Protein AF-A0A3P6U5F3-F1 (afdb_monomer)

Sequence (200 aa):
MFVPNHRNSGRDLLDSGGFSQYNICCLMGSVQSYDENNPSDNVPKVIKIERSEIPEEYKTVAVSHDVINQILNLRNAESDSDTVRDLRKQLSEEQEVNLKLREQVKNLSESFSLQKTASGNVSIAELRARKDAFDETLDRVEKQYFSYHPENVCKAIETDLMECITKNKNKILNCASFAADLTKCANDFRESVLKEVSHL

Structure (mmCIF, N/CA/C/O backbone):
data_AF-A0A3P6U5F3-F1
#
_entry.id   AF-A0A3P6U5F3-F1
#
loop_
_atom_site.group_PDB
_atom_site.id
_atom_site.type_symbol
_atom_site.label_atom_id
_atom_site.label_alt_id
_atom_site.label_comp_id
_atom_site.label_asym_id
_atom_site.label_entity_id
_atom_site.label_seq_id
_atom_site.pdbx_PDB_ins_code
_atom_site.Cartn_x
_atom_site.Cartn_y
_atom_site.Cartn_z
_atom_site.occupancy
_atom_site.B_iso_or_equiv
_atom_site.auth_seq_id
_atom_site.auth_comp_id
_atom_site.auth_asym_id
_atom_site.auth_atom_id
_atom_site.pdbx_PDB_model_num
ATOM 1 N N . MET A 1 1 ? -11.503 -56.313 -2.007 1.00 32.56 1 MET A N 1
ATOM 2 C CA . MET A 1 1 ? -10.080 -56.619 -2.267 1.00 32.56 1 MET A CA 1
ATOM 3 C C . MET A 1 1 ? -9.457 -55.399 -2.925 1.00 32.56 1 MET A C 1
ATOM 5 O O . MET A 1 1 ? -9.999 -54.921 -3.910 1.00 32.56 1 MET A O 1
ATOM 9 N N . PHE A 1 2 ? -8.407 -54.868 -2.302 1.00 29.14 2 PHE A N 1
ATOM 10 C CA . PHE A 1 2 ? -7.542 -53.786 -2.782 1.00 29.14 2 PHE A CA 1
ATOM 11 C C . PHE A 1 2 ? -6.820 -54.166 -4.076 1.00 29.14 2 PHE A C 1
ATOM 13 O O . PHE A 1 2 ? -6.288 -55.269 -4.113 1.00 29.14 2 PHE A O 1
ATOM 20 N N . VAL A 1 3 ? -6.684 -53.225 -5.021 1.00 33.88 3 VAL A N 1
ATOM 21 C CA . VAL A 1 3 ? -5.501 -53.041 -5.895 1.00 33.88 3 VAL A CA 1
ATOM 22 C C . VAL A 1 3 ? -5.399 -51.537 -6.267 1.00 33.88 3 VAL A C 1
ATOM 24 O O . VAL A 1 3 ? -6.444 -50.897 -6.400 1.00 33.88 3 VAL A O 1
ATOM 27 N N . PRO A 1 4 ? -4.185 -50.948 -6.363 1.00 40.78 4 PRO A N 1
ATOM 28 C CA . PRO A 1 4 ? -3.920 -49.511 -6.271 1.00 40.78 4 PRO A CA 1
ATOM 29 C C . PRO A 1 4 ? -3.724 -48.840 -7.642 1.00 40.78 4 PRO A C 1
ATOM 31 O O . PRO A 1 4 ? -3.616 -49.514 -8.663 1.00 40.78 4 PRO A O 1
ATOM 34 N N . ASN A 1 5 ? -3.598 -47.508 -7.662 1.00 30.81 5 ASN A N 1
ATOM 35 C CA . ASN A 1 5 ? -3.097 -46.777 -8.828 1.00 30.81 5 ASN A CA 1
ATOM 36 C C . ASN A 1 5 ? -2.103 -45.684 -8.405 1.00 30.81 5 ASN A C 1
ATOM 38 O O . ASN A 1 5 ? -2.412 -44.832 -7.576 1.00 30.81 5 ASN A O 1
ATOM 42 N N . HIS A 1 6 ? -0.897 -45.745 -8.969 1.00 33.00 6 HIS A N 1
ATOM 43 C CA . HIS A 1 6 ? 0.246 -44.871 -8.707 1.00 33.00 6 HIS A CA 1
ATOM 44 C C . HIS A 1 6 ? 0.810 -44.390 -10.054 1.00 33.00 6 HIS A C 1
ATOM 46 O O . HIS A 1 6 ? 1.156 -45.244 -10.860 1.00 33.00 6 HIS A O 1
ATOM 52 N N . ARG A 1 7 ? 1.000 -43.058 -10.189 1.00 34.62 7 ARG A N 1
ATOM 53 C CA . ARG A 1 7 ? 1.971 -42.315 -11.050 1.00 34.62 7 ARG A CA 1
ATOM 54 C C . ARG A 1 7 ? 1.899 -42.546 -12.579 1.00 34.62 7 ARG A C 1
ATOM 56 O O . ARG A 1 7 ? 1.638 -43.639 -13.035 1.00 34.62 7 ARG A O 1
ATOM 63 N N . ASN A 1 8 ? 2.220 -41.621 -13.485 1.00 32.19 8 ASN A N 1
ATOM 64 C CA . ASN A 1 8 ? 2.698 -40.230 -13.507 1.00 32.19 8 ASN A CA 1
ATOM 65 C C . ASN A 1 8 ? 2.632 -39.775 -14.986 1.00 32.19 8 ASN A C 1
ATOM 67 O O . ASN A 1 8 ? 2.912 -40.601 -15.850 1.00 32.19 8 ASN A O 1
ATOM 71 N N . SER A 1 9 ? 2.355 -38.491 -15.253 1.00 30.64 9 SER A N 1
ATOM 72 C CA . SER A 1 9 ? 2.930 -37.608 -16.307 1.00 30.64 9 SER A CA 1
ATOM 73 C C . SER A 1 9 ? 1.950 -36.429 -16.476 1.00 30.64 9 SER A C 1
ATOM 75 O O . SER A 1 9 ? 0.793 -36.665 -16.797 1.00 30.64 9 SER A O 1
ATOM 77 N N . GLY A 1 10 ? 2.239 -35.158 -16.191 1.00 31.22 10 GLY A N 1
ATOM 78 C CA . GLY A 1 10 ? 3.487 -34.410 -16.329 1.00 31.22 10 GLY A CA 1
ATOM 79 C C . GLY A 1 10 ? 3.286 -33.338 -17.412 1.00 31.22 10 GLY A C 1
ATOM 80 O O . GLY A 1 10 ? 3.357 -33.673 -18.592 1.00 31.22 10 GLY A O 1
ATOM 81 N N . ARG A 1 11 ? 2.951 -32.103 -17.002 1.00 36.91 11 ARG A N 1
ATOM 82 C CA . ARG A 1 11 ? 3.068 -30.815 -17.733 1.00 36.91 11 ARG A CA 1
ATOM 83 C C . ARG A 1 11 ? 2.568 -29.690 -16.800 1.00 36.91 11 ARG A C 1
ATOM 85 O O . ARG A 1 11 ? 1.407 -29.717 -16.412 1.00 36.91 11 ARG A O 1
ATOM 92 N N . ASP A 1 12 ? 3.478 -28.961 -16.147 1.00 33.62 12 ASP A N 1
ATOM 93 C CA . ASP A 1 12 ? 3.988 -27.618 -16.525 1.00 33.62 12 ASP A CA 1
ATOM 94 C C . ASP A 1 12 ? 2.909 -26.537 -16.258 1.00 33.62 12 ASP A C 1
ATOM 96 O O . ASP A 1 12 ? 1.861 -26.560 -16.889 1.00 33.62 12 ASP A O 1
ATOM 100 N N . LEU A 1 13 ? 3.008 -25.629 -15.277 1.00 35.31 13 LEU A N 1
ATOM 101 C CA . LEU A 1 13 ? 4.009 -24.567 -15.116 1.00 35.31 13 LEU A CA 1
ATOM 102 C C . LEU A 1 13 ? 4.107 -24.123 -13.632 1.00 35.31 13 LEU A C 1
ATOM 104 O O . LEU A 1 13 ? 3.114 -23.704 -13.041 1.00 35.31 13 LEU A O 1
ATOM 108 N N . LEU A 1 14 ? 5.322 -24.155 -13.082 1.00 35.81 14 LEU A N 1
ATOM 109 C CA . LEU A 1 14 ? 5.807 -23.331 -11.963 1.00 35.81 14 LEU A CA 1
ATOM 110 C C . LEU A 1 14 ? 6.528 -22.126 -12.605 1.00 35.81 14 LEU A C 1
ATOM 112 O O . LEU A 1 14 ? 7.233 -22.302 -13.596 1.00 35.81 14 LEU A O 1
ATOM 116 N N . ASP A 1 15 ? 6.164 -20.891 -12.268 1.00 33.84 15 ASP A N 1
ATOM 117 C CA . ASP A 1 15 ? 6.723 -20.086 -11.168 1.00 33.84 15 ASP A CA 1
ATOM 118 C C . ASP A 1 15 ? 8.063 -19.423 -11.528 1.00 33.84 15 ASP A C 1
ATOM 120 O O . ASP A 1 15 ? 9.022 -20.118 -11.860 1.00 33.84 15 ASP A O 1
ATOM 124 N N . SER A 1 16 ? 8.107 -18.081 -11.470 1.00 35.91 16 SER A N 1
ATOM 125 C CA . SER A 1 16 ? 9.271 -17.257 -11.078 1.00 35.91 16 SER A CA 1
ATOM 126 C C . SER A 1 16 ? 9.001 -15.747 -11.236 1.00 35.91 16 SER A C 1
ATOM 128 O O . SER A 1 16 ? 9.174 -15.188 -12.315 1.00 35.91 16 SER A O 1
ATOM 130 N N . GLY A 1 17 ? 8.675 -15.094 -10.113 1.00 31.39 17 GLY A N 1
ATOM 131 C CA . GLY A 1 17 ? 9.395 -13.904 -9.627 1.00 31.39 17 GLY A CA 1
ATOM 132 C C . GLY A 1 17 ? 8.986 -12.507 -10.121 1.00 31.39 17 GLY A C 1
ATOM 133 O O . GLY A 1 17 ? 9.199 -12.155 -11.275 1.00 31.39 17 GLY A O 1
ATOM 134 N N . GLY A 1 18 ? 8.538 -11.651 -9.189 1.00 31.08 18 GLY A N 1
ATOM 135 C CA . GLY A 1 18 ? 8.441 -10.202 -9.419 1.00 31.08 18 GLY A CA 1
ATOM 136 C C . GLY A 1 18 ? 7.657 -9.412 -8.369 1.00 31.08 18 GLY A C 1
ATOM 137 O O . GLY A 1 18 ? 6.679 -8.757 -8.701 1.00 31.08 18 GLY A O 1
ATOM 138 N N . PHE A 1 19 ? 8.057 -9.507 -7.101 1.00 40.50 19 PHE A N 1
ATOM 139 C CA . PHE A 1 19 ? 7.521 -8.759 -5.957 1.00 40.50 19 PHE A CA 1
ATOM 140 C C . PHE A 1 19 ? 7.531 -7.234 -6.184 1.00 40.50 19 PHE A C 1
ATOM 142 O O . PHE A 1 19 ? 8.602 -6.663 -6.355 1.00 40.50 19 PHE A O 1
ATOM 149 N N . SER A 1 20 ? 6.377 -6.573 -6.052 1.00 38.97 20 SER A N 1
ATOM 150 C CA . SER A 1 20 ? 6.227 -5.378 -5.199 1.00 38.97 20 SER A CA 1
ATOM 151 C C . SER A 1 20 ? 4.744 -5.040 -5.026 1.00 38.97 20 SER A C 1
ATOM 153 O O . SER A 1 20 ? 4.221 -4.054 -5.538 1.00 38.97 20 SER A O 1
ATOM 155 N N . GLN A 1 21 ? 4.028 -5.924 -4.333 1.00 39.12 21 GLN A N 1
ATOM 156 C CA . GLN A 1 21 ? 2.689 -5.629 -3.845 1.00 39.12 21 GLN A CA 1
ATOM 157 C C . GLN A 1 21 ? 2.873 -5.111 -2.422 1.00 39.12 21 GLN A C 1
ATOM 159 O O . GLN A 1 21 ? 3.054 -5.893 -1.488 1.00 39.12 21 GLN A O 1
ATOM 164 N N . TYR A 1 22 ? 2.905 -3.788 -2.260 1.00 45.78 22 TYR A N 1
ATOM 165 C CA . TYR A 1 22 ? 2.806 -3.164 -0.944 1.00 45.78 22 TYR A CA 1
ATOM 166 C C . TYR A 1 22 ? 1.389 -3.399 -0.407 1.00 45.78 22 TYR A C 1
ATOM 168 O O . TYR A 1 22 ? 0.533 -2.523 -0.432 1.00 45.78 22 TYR A O 1
ATOM 176 N N . ASN A 1 23 ? 1.136 -4.623 0.057 1.00 38.53 23 ASN A N 1
ATOM 177 C CA . ASN A 1 23 ? 0.039 -4.919 0.957 1.00 38.53 23 ASN A CA 1
ATOM 178 C C . ASN A 1 23 ? 0.381 -4.256 2.290 1.00 38.53 23 ASN A C 1
ATOM 180 O O . ASN A 1 23 ? 1.200 -4.764 3.060 1.00 38.53 23 ASN A O 1
ATOM 184 N N . ILE A 1 24 ? -0.236 -3.107 2.560 1.00 43.59 24 ILE A N 1
ATOM 185 C CA . ILE A 1 24 ? -0.335 -2.583 3.920 1.00 43.59 24 ILE A CA 1
ATOM 186 C C . ILE A 1 24 ? -1.244 -3.556 4.668 1.00 43.59 24 ILE A C 1
ATOM 188 O O . ILE A 1 24 ? -2.469 -3.504 4.607 1.00 43.59 24 ILE A O 1
ATOM 192 N N . CYS A 1 25 ? -0.605 -4.533 5.301 1.00 41.03 25 CYS A N 1
ATOM 193 C CA . CYS A 1 25 ? -1.255 -5.565 6.079 1.00 41.03 25 CYS A CA 1
ATOM 194 C C . CYS A 1 25 ? -1.701 -4.945 7.409 1.00 41.03 25 CYS A C 1
ATOM 196 O O . CYS A 1 25 ? -0.930 -4.877 8.366 1.00 41.03 25 CYS A O 1
ATOM 198 N N . CYS A 1 26 ? -2.945 -4.476 7.481 1.00 44.47 26 CYS A N 1
ATOM 199 C CA . CYS A 1 26 ? -3.605 -4.243 8.761 1.00 44.47 26 CYS A CA 1
ATOM 200 C C . CYS A 1 26 ? -3.957 -5.608 9.367 1.00 44.47 26 CYS A C 1
ATOM 202 O O . CYS A 1 26 ? -5.044 -6.143 9.158 1.00 44.47 26 CYS A O 1
ATOM 204 N N . LEU A 1 27 ? -3.008 -6.188 10.107 1.00 42.78 27 LEU A N 1
ATOM 205 C CA . LEU A 1 27 ? -3.208 -7.354 10.969 1.00 42.78 27 LEU A CA 1
ATOM 206 C C . LEU A 1 27 ? -4.166 -6.983 12.114 1.00 42.78 27 LEU A C 1
ATOM 208 O O . LEU A 1 27 ? -3.755 -6.677 13.229 1.00 42.78 27 LEU A O 1
ATOM 212 N N . MET A 1 28 ? -5.470 -7.015 11.843 1.00 46.97 28 MET A N 1
ATOM 213 C CA . MET A 1 28 ? -6.506 -7.063 12.876 1.00 46.97 28 MET A CA 1
ATOM 214 C C . MET A 1 28 ? -6.644 -8.511 13.351 1.00 46.97 28 MET A C 1
ATOM 216 O O . MET A 1 28 ? -7.537 -9.252 12.948 1.00 46.97 28 MET A O 1
ATOM 220 N N . GLY A 1 29 ? -5.708 -8.932 14.200 1.00 39.88 29 GLY A N 1
ATOM 221 C CA . GLY A 1 29 ? -5.820 -10.166 14.968 1.00 39.88 29 GLY A CA 1
ATOM 222 C C . GLY A 1 29 ? -6.686 -9.933 16.202 1.00 39.88 29 GLY A C 1
ATOM 223 O O . GLY A 1 29 ? -6.176 -9.583 17.258 1.00 39.88 29 GLY A O 1
ATOM 224 N N . SER A 1 30 ? -7.999 -10.116 16.080 1.00 40.91 30 SER A N 1
ATOM 225 C CA . SER A 1 30 ? -8.911 -10.254 17.223 1.00 40.91 30 SER A CA 1
ATOM 226 C C . SER A 1 30 ? -9.602 -11.607 17.138 1.00 40.91 30 SER A C 1
ATOM 228 O O . SER A 1 30 ? -10.733 -11.725 16.676 1.00 40.91 30 SER A O 1
ATOM 230 N N . VAL A 1 31 ? -8.886 -12.645 17.568 1.00 41.69 31 VAL A N 1
ATOM 231 C CA . VAL A 1 31 ? -9.483 -13.939 17.897 1.00 41.69 31 VAL A CA 1
ATOM 232 C C . VAL A 1 31 ? -9.794 -13.899 19.391 1.00 41.69 31 VAL A C 1
ATOM 234 O O . VAL A 1 31 ? -8.905 -14.042 20.223 1.00 41.69 31 VAL A O 1
ATOM 237 N N . GLN A 1 32 ? -11.054 -13.652 19.737 1.00 40.28 32 GLN A N 1
ATOM 238 C CA . GLN A 1 32 ? -11.601 -13.927 21.063 1.00 40.28 32 GLN A CA 1
ATOM 239 C C . GLN A 1 32 ? -12.807 -14.845 20.885 1.00 40.28 32 GLN A C 1
ATOM 241 O O . GLN A 1 32 ? -13.789 -14.437 20.271 1.00 40.28 32 GLN A O 1
ATOM 246 N N . SER A 1 33 ? -12.710 -16.073 21.400 1.00 38.88 33 SER A N 1
ATOM 247 C CA . SER A 1 33 ? -13.772 -16.782 22.131 1.00 38.88 33 SER A CA 1
ATOM 248 C C . SER A 1 33 ? -13.387 -18.257 22.301 1.00 38.88 33 SER A C 1
ATOM 250 O O . SER A 1 33 ? -13.526 -19.063 21.385 1.00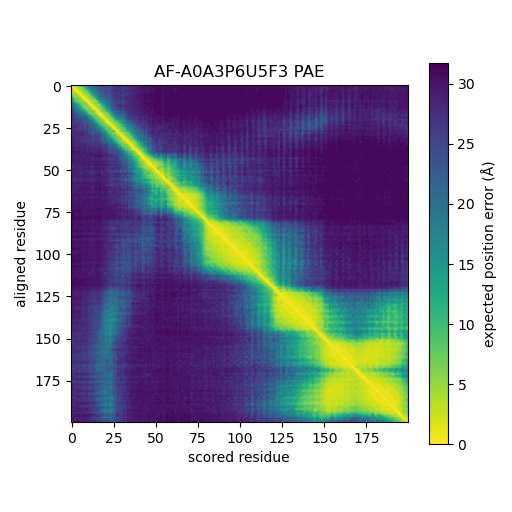 38.88 33 SER A O 1
ATOM 252 N N . TYR A 1 34 ? -12.913 -18.601 23.494 1.00 35.56 34 TYR A N 1
ATOM 253 C CA . TYR A 1 34 ? -13.456 -19.732 24.238 1.00 35.56 34 TYR A CA 1
ATOM 254 C C . TYR A 1 34 ? -13.338 -19.393 25.729 1.00 35.56 34 TYR A C 1
ATOM 256 O O . TYR A 1 34 ? -12.247 -19.271 26.280 1.00 35.56 34 TYR A O 1
ATOM 264 N N . ASP A 1 35 ? -14.489 -19.155 26.353 1.00 36.31 35 ASP A N 1
ATOM 265 C CA . ASP A 1 35 ? -14.653 -19.220 27.800 1.00 36.31 35 ASP A CA 1
ATOM 266 C C . ASP A 1 35 ? -14.620 -20.701 28.186 1.00 36.31 35 ASP A C 1
ATOM 268 O O . ASP A 1 35 ? -15.626 -21.401 28.074 1.00 36.31 35 ASP A O 1
ATOM 272 N N . GLU A 1 36 ? -13.470 -21.188 28.645 1.00 36.91 36 GLU A N 1
ATOM 273 C CA . GLU A 1 36 ? -13.408 -22.410 29.445 1.00 36.91 36 GLU A CA 1
ATOM 274 C C . GLU A 1 36 ? -13.219 -21.991 30.906 1.00 36.91 36 GLU A C 1
ATOM 276 O O . GLU A 1 36 ? -12.116 -21.899 31.443 1.00 36.91 36 GLU A O 1
ATOM 281 N N . ASN A 1 37 ? -14.343 -21.661 31.545 1.00 38.69 37 ASN A N 1
ATOM 282 C CA . ASN A 1 37 ? -14.436 -21.559 32.994 1.00 38.69 37 ASN A CA 1
ATOM 283 C C . ASN A 1 37 ? -14.229 -22.956 33.591 1.00 38.69 37 ASN A C 1
ATOM 285 O O . ASN A 1 37 ? -15.188 -23.700 33.782 1.00 38.69 37 ASN A O 1
ATOM 289 N N . ASN A 1 38 ? -12.984 -23.296 33.911 1.00 36.75 38 ASN A N 1
ATOM 290 C CA . ASN A 1 3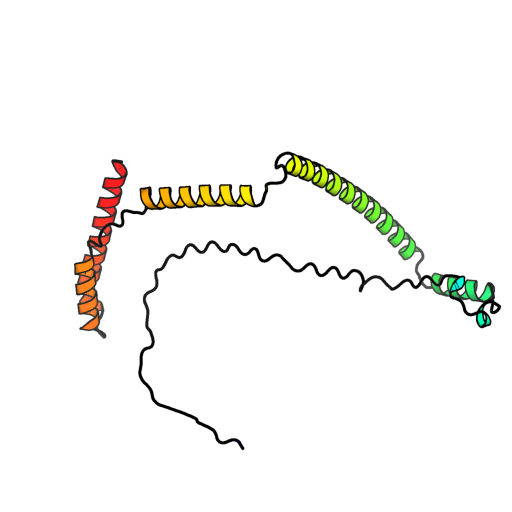8 ? -12.665 -24.404 34.802 1.00 36.75 38 ASN A CA 1
ATOM 291 C C . ASN A 1 38 ? -12.018 -23.822 36.067 1.00 36.75 38 ASN A C 1
ATOM 293 O O . ASN A 1 38 ? -10.809 -23.575 36.095 1.00 36.75 38 ASN A O 1
ATOM 297 N N . PRO A 1 39 ? -12.795 -23.512 37.120 1.00 47.00 39 PRO A N 1
ATOM 298 C CA . PRO A 1 39 ? -12.207 -23.182 38.398 1.00 47.00 39 PRO A CA 1
ATOM 299 C C . PRO A 1 39 ? -11.823 -24.489 39.096 1.00 47.00 39 PRO A C 1
ATOM 301 O O . PRO A 1 39 ? -12.659 -25.374 39.243 1.00 47.00 39 PRO A O 1
ATOM 304 N N . SER A 1 40 ? -10.590 -24.533 39.608 1.00 46.41 40 SER A N 1
ATOM 305 C CA . SER A 1 40 ? -10.076 -25.475 40.619 1.00 46.41 40 SER A CA 1
ATOM 306 C C . SER A 1 40 ? -9.230 -26.650 40.119 1.00 46.41 40 SER A C 1
ATOM 308 O O . SER A 1 40 ? -9.703 -27.779 40.112 1.00 46.41 40 SER A O 1
ATOM 310 N N . ASP A 1 41 ? -7.927 -26.417 39.928 1.00 50.25 41 ASP A N 1
ATOM 311 C CA . ASP A 1 41 ? -6.928 -27.498 40.055 1.00 50.25 41 ASP A CA 1
ATOM 312 C C . ASP A 1 41 ? -5.649 -27.127 40.835 1.00 50.25 41 ASP A C 1
ATOM 314 O O . ASP A 1 41 ? -4.722 -27.921 40.924 1.00 50.25 41 ASP A O 1
ATOM 318 N N . ASN A 1 42 ? -5.582 -25.952 41.476 1.00 50.81 42 ASN A N 1
ATOM 319 C CA . ASN A 1 42 ? -4.412 -25.555 42.285 1.00 50.81 42 ASN A CA 1
ATOM 320 C C . ASN A 1 42 ? -4.764 -24.947 43.652 1.00 50.81 42 ASN A C 1
ATOM 322 O O . ASN A 1 42 ? -3.989 -24.192 44.233 1.00 50.81 42 ASN A O 1
ATOM 326 N N . VAL A 1 43 ? -5.930 -25.294 44.197 1.00 50.72 43 VAL A N 1
ATOM 327 C CA . VAL A 1 43 ? -6.223 -25.094 45.622 1.00 50.72 43 VAL A CA 1
ATOM 328 C C . VAL A 1 43 ? -6.209 -26.485 46.250 1.00 50.72 43 VAL A C 1
ATOM 330 O O . VAL A 1 43 ? -6.911 -27.355 45.730 1.00 50.72 43 VAL A O 1
ATOM 333 N N . PRO A 1 44 ? -5.434 -26.752 47.322 1.00 51.41 44 PRO A N 1
ATOM 334 C CA . PRO A 1 44 ? -5.523 -28.036 48.004 1.00 51.41 44 PRO A CA 1
ATOM 335 C C . PRO A 1 44 ? -6.991 -28.278 48.350 1.00 51.41 44 PRO A C 1
ATOM 337 O O . PRO A 1 44 ? -7.623 -27.439 48.993 1.00 51.41 44 PRO A O 1
ATOM 340 N N . LYS A 1 45 ? -7.549 -29.386 47.855 1.00 53.00 45 LYS A N 1
ATOM 341 C CA . LYS A 1 45 ? -8.954 -29.747 48.046 1.00 53.00 45 LYS A CA 1
ATOM 342 C C . LYS A 1 45 ? -9.205 -29.914 49.543 1.00 53.00 45 LYS A C 1
ATOM 344 O O . LYS A 1 45 ? -8.952 -30.972 50.111 1.00 53.00 45 LYS A O 1
ATOM 349 N N . VAL A 1 46 ? -9.666 -28.849 50.196 1.00 58.31 46 VAL A N 1
ATOM 350 C CA . VAL A 1 46 ? -10.087 -28.887 51.595 1.00 58.31 46 VAL A CA 1
ATOM 351 C C . VAL A 1 46 ? -11.420 -29.618 51.619 1.00 58.31 46 VAL A C 1
ATOM 353 O O . VAL A 1 46 ? -12.476 -29.027 51.404 1.00 58.31 46 VAL A O 1
ATOM 356 N N . ILE A 1 47 ? -11.360 -30.930 51.827 1.00 68.19 47 ILE A N 1
ATOM 357 C CA . ILE A 1 47 ? -12.546 -31.752 52.043 1.00 68.19 47 ILE A CA 1
ATOM 358 C C . ILE A 1 47 ? -13.079 -31.383 53.429 1.00 68.19 47 ILE A C 1
ATOM 360 O O . ILE A 1 47 ? -12.517 -31.769 54.453 1.00 68.19 47 ILE A O 1
ATOM 364 N N . LYS A 1 48 ? -14.137 -30.571 53.459 1.00 65.06 48 LYS A N 1
ATOM 365 C CA . LYS A 1 48 ? -14.916 -30.321 54.671 1.00 65.06 48 LYS A CA 1
ATOM 366 C C . LYS A 1 48 ? -15.907 -31.468 54.803 1.00 65.06 48 LYS A C 1
ATOM 368 O O . LYS A 1 48 ? -16.896 -31.484 54.088 1.00 65.06 48 LYS A O 1
ATOM 373 N N . ILE A 1 49 ? -15.606 -32.427 55.673 1.00 68.38 49 ILE A N 1
ATOM 374 C CA . ILE A 1 49 ? -16.535 -33.514 55.994 1.00 68.38 49 ILE A CA 1
ATOM 375 C C . ILE A 1 49 ? -17.579 -32.939 56.949 1.00 68.38 49 ILE A C 1
ATOM 377 O O . ILE A 1 49 ? -17.241 -32.514 58.061 1.00 68.38 49 ILE A O 1
ATOM 381 N N . GLU A 1 50 ? -18.834 -32.882 56.516 1.00 70.62 50 GLU A N 1
ATOM 382 C CA . GLU A 1 50 ? -19.928 -32.506 57.407 1.00 70.62 50 GLU A CA 1
ATOM 383 C C . GLU A 1 50 ? -20.233 -33.656 58.377 1.00 70.62 50 GLU A C 1
ATOM 385 O O . GLU A 1 50 ? -20.079 -34.832 58.053 1.00 70.62 50 GLU A O 1
ATOM 390 N N . ARG A 1 51 ? -20.679 -33.349 59.603 1.00 62.41 51 ARG A N 1
ATOM 391 C CA . ARG A 1 51 ? -20.960 -34.384 60.624 1.00 62.41 51 ARG A CA 1
ATOM 392 C C . ARG A 1 51 ? -22.043 -35.387 60.206 1.00 62.41 51 ARG A C 1
ATOM 394 O O . ARG A 1 51 ? -22.137 -36.449 60.811 1.00 62.41 51 ARG A O 1
ATOM 401 N N . SER A 1 52 ? -22.855 -35.035 59.216 1.00 69.38 52 SER A N 1
ATOM 402 C CA . SER A 1 52 ? -23.875 -35.865 58.570 1.00 69.38 52 SER A CA 1
ATOM 403 C C . SER A 1 52 ? -23.301 -36.899 57.594 1.00 69.38 52 SER A C 1
ATOM 405 O O . SER A 1 52 ? -23.989 -37.865 57.285 1.00 69.38 52 SER A O 1
ATOM 407 N N . GLU A 1 53 ? -22.066 -36.718 57.119 1.00 70.19 53 GLU A N 1
ATOM 408 C CA . GLU A 1 53 ? -21.394 -37.598 56.147 1.00 70.19 53 GLU A CA 1
ATOM 409 C C . GLU A 1 53 ? -20.540 -38.684 56.818 1.00 70.19 53 GLU A C 1
ATOM 411 O O . GLU A 1 53 ? -19.938 -39.519 56.143 1.00 70.19 53 GLU A O 1
ATOM 416 N N . ILE A 1 54 ? -20.471 -38.678 58.151 1.00 69.06 54 ILE A N 1
ATOM 417 C CA . ILE A 1 54 ? -19.728 -39.663 58.936 1.00 69.06 54 ILE A CA 1
ATOM 418 C C . ILE A 1 54 ? -20.622 -40.900 59.119 1.00 69.06 54 ILE A C 1
ATOM 420 O O . ILE A 1 54 ? -21.683 -40.773 59.735 1.00 69.06 54 ILE A O 1
ATOM 424 N N . PRO A 1 55 ? -20.215 -42.091 58.634 1.00 75.62 55 PRO A N 1
ATOM 425 C CA . PRO A 1 55 ? -20.977 -43.318 58.842 1.00 75.62 55 PRO A CA 1
ATOM 426 C C . PRO A 1 55 ? -21.180 -43.597 60.340 1.00 75.62 55 PRO A C 1
ATOM 428 O O . PRO A 1 55 ? -20.287 -43.332 61.154 1.00 75.62 55 PRO A O 1
ATOM 431 N N . GLU A 1 56 ? -22.352 -44.115 60.721 1.00 66.31 56 GLU A N 1
ATOM 432 C CA . GLU A 1 56 ? -22.724 -44.337 62.131 1.00 66.31 56 GLU A CA 1
ATOM 433 C C . GLU A 1 56 ? -21.726 -45.258 62.860 1.00 66.31 56 GLU A C 1
ATOM 435 O O . GLU A 1 56 ? -21.552 -45.139 64.073 1.00 66.31 56 GLU A O 1
ATOM 440 N N . GLU A 1 57 ? -20.989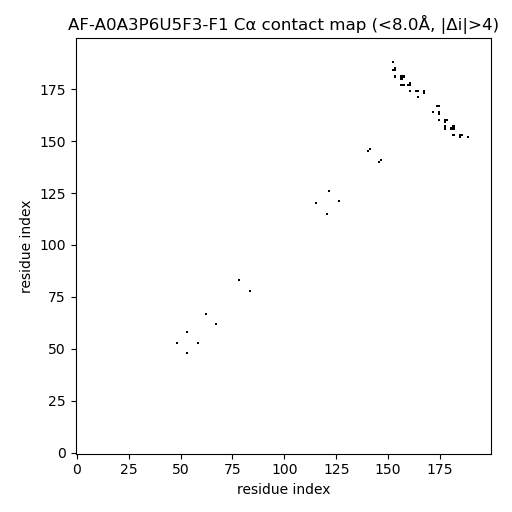 -46.101 62.128 1.00 67.44 57 GLU A N 1
ATOM 441 C CA . GLU A 1 57 ? -19.936 -46.973 62.658 1.00 67.44 57 GLU A CA 1
ATOM 442 C C . GLU A 1 57 ? -18.721 -46.206 63.218 1.00 67.44 57 GLU A C 1
ATOM 444 O O . GLU A 1 57 ? -18.015 -46.723 64.083 1.00 67.44 57 GLU A O 1
ATOM 449 N N . TYR A 1 58 ? -18.474 -44.972 62.764 1.00 58.81 58 TYR A N 1
ATOM 450 C CA . TYR A 1 58 ? -17.321 -44.150 63.170 1.00 58.81 58 TYR A CA 1
ATOM 451 C C . TYR A 1 58 ? -17.689 -42.998 64.106 1.00 58.81 58 TYR A C 1
ATOM 453 O O . TYR A 1 58 ? -16.811 -42.328 64.650 1.00 58.81 58 TYR A O 1
ATOM 461 N N . LYS A 1 59 ? -18.984 -42.781 64.345 1.00 63.94 59 LYS A N 1
ATOM 462 C CA . LYS A 1 59 ? -19.509 -41.690 65.181 1.00 63.94 59 LYS A CA 1
ATOM 463 C C . LYS A 1 59 ? -19.100 -41.802 66.653 1.00 63.94 59 LYS A C 1
ATOM 465 O O . LYS A 1 59 ? -19.068 -40.804 67.369 1.00 63.94 59 LYS A O 1
ATOM 470 N N . THR A 1 60 ? -18.786 -43.014 67.100 1.00 61.69 60 THR A N 1
ATOM 471 C CA . THR A 1 60 ? -18.404 -43.348 68.479 1.00 61.69 60 THR A CA 1
ATOM 472 C C . THR A 1 60 ? -16.893 -43.466 68.686 1.00 61.69 60 THR A C 1
ATOM 474 O O . THR A 1 60 ? -16.445 -43.583 69.828 1.00 61.69 60 THR A O 1
ATOM 477 N N . VAL A 1 61 ? -16.089 -43.404 67.619 1.00 68.19 61 VAL A N 1
ATOM 478 C CA . VAL A 1 61 ? -14.628 -43.519 67.705 1.00 68.19 61 VAL A CA 1
ATOM 479 C C . VAL A 1 61 ? -14.035 -42.136 67.973 1.00 68.19 61 VAL A C 1
ATOM 481 O O . VAL A 1 61 ? -13.763 -41.360 67.061 1.00 68.19 61 VAL A O 1
ATOM 484 N N . ALA A 1 62 ? -13.853 -41.805 69.250 1.00 64.56 62 ALA A N 1
ATOM 485 C CA . ALA A 1 62 ? -13.176 -40.579 69.654 1.00 64.56 62 ALA A CA 1
ATOM 486 C C . ALA A 1 62 ? -11.653 -40.777 69.640 1.00 64.56 62 ALA A C 1
ATOM 488 O O . ALA A 1 62 ? -11.125 -41.713 70.241 1.00 64.56 62 ALA A O 1
ATOM 489 N N . VAL A 1 63 ? -10.933 -39.864 68.989 1.00 70.88 63 VAL A N 1
ATOM 490 C CA . VAL A 1 63 ? -9.479 -39.755 69.147 1.00 70.88 63 VAL A CA 1
ATOM 491 C C . VAL A 1 63 ? -9.207 -39.042 70.471 1.00 70.88 63 VAL A C 1
ATOM 493 O O . VAL A 1 63 ? -9.796 -37.993 70.735 1.00 70.88 63 VAL A O 1
ATOM 496 N N . SER A 1 64 ? -8.334 -39.601 71.314 1.00 77.00 64 SER A N 1
ATOM 497 C CA . SER A 1 64 ? -7.969 -38.969 72.588 1.00 77.00 64 SER A CA 1
ATOM 498 C C . SER A 1 64 ? -7.358 -37.583 72.357 1.00 77.00 64 SER A C 1
ATOM 500 O O . SER A 1 64 ? -6.511 -37.405 71.475 1.00 77.00 64 SER A O 1
ATOM 502 N N . HIS A 1 65 ? -7.749 -36.611 73.187 1.00 72.31 65 HIS A N 1
ATOM 503 C CA . HIS A 1 65 ? -7.202 -35.253 73.150 1.00 72.31 65 HIS A CA 1
ATOM 504 C C . HIS A 1 65 ? -5.677 -35.219 73.318 1.00 72.31 65 HIS A C 1
ATOM 506 O O . HIS A 1 65 ? -5.027 -34.346 72.745 1.00 72.31 65 HIS A O 1
ATOM 512 N N . ASP A 1 66 ? -5.096 -36.198 74.009 1.00 75.31 66 ASP A N 1
ATOM 513 C CA . ASP A 1 66 ? -3.649 -36.274 74.221 1.00 75.31 66 ASP A CA 1
ATOM 514 C C . ASP A 1 66 ? -2.888 -36.565 72.921 1.00 75.31 66 ASP A C 1
ATOM 516 O O . ASP A 1 66 ? -1.850 -35.961 72.657 1.00 75.31 66 ASP A O 1
ATOM 520 N N . VAL A 1 67 ? -3.447 -37.416 72.053 1.00 74.62 67 VAL A N 1
ATOM 521 C CA . VAL A 1 67 ? -2.867 -37.742 70.738 1.00 74.62 67 VAL A CA 1
ATOM 522 C C . VAL A 1 67 ? -2.966 -36.540 69.797 1.00 74.62 67 VAL A C 1
ATOM 524 O O . VAL A 1 67 ? -2.026 -36.238 69.063 1.00 74.62 67 VAL A O 1
ATOM 527 N N . ILE A 1 68 ? -4.080 -35.805 69.863 1.00 74.12 68 ILE A N 1
ATOM 528 C CA . ILE A 1 68 ? -4.280 -34.567 69.096 1.00 74.12 68 ILE A CA 1
ATOM 529 C C . ILE A 1 68 ? -3.236 -33.520 69.505 1.00 74.12 68 ILE A C 1
ATOM 531 O O . ILE A 1 68 ? -2.580 -32.927 68.648 1.00 74.12 68 ILE A O 1
ATOM 535 N N . ASN A 1 69 ? -3.035 -33.336 70.810 1.00 74.88 69 ASN A N 1
ATOM 536 C CA . ASN A 1 69 ? -2.060 -32.388 71.339 1.00 74.88 69 ASN A CA 1
ATOM 537 C C . ASN A 1 69 ? -0.621 -32.799 71.005 1.00 74.88 69 ASN A C 1
ATOM 539 O O . ASN A 1 69 ? 0.194 -31.942 70.671 1.00 74.88 69 ASN A O 1
ATOM 543 N N . GLN A 1 70 ? -0.306 -34.095 71.022 1.00 73.94 70 GLN A N 1
ATOM 544 C CA . GLN A 1 70 ? 1.013 -34.596 70.642 1.00 73.94 70 GLN A CA 1
ATOM 545 C C . GLN A 1 70 ? 1.330 -34.324 69.163 1.00 73.94 70 GLN A C 1
ATOM 547 O O . GLN A 1 70 ? 2.424 -33.861 68.856 1.00 73.94 70 GLN A O 1
ATOM 552 N N . ILE A 1 71 ? 0.375 -34.538 68.251 1.00 70.56 71 ILE A N 1
ATOM 553 C CA . ILE A 1 71 ? 0.549 -34.270 66.811 1.00 70.56 71 ILE A CA 1
ATOM 554 C C . ILE A 1 71 ? 0.666 -32.763 66.536 1.00 70.56 71 ILE A C 1
ATOM 556 O O . ILE A 1 71 ? 1.508 -32.343 65.740 1.00 70.56 71 ILE A O 1
ATOM 560 N N . LEU A 1 72 ? -0.137 -31.936 67.214 1.00 72.75 72 LEU A N 1
ATOM 561 C CA . LEU A 1 72 ? -0.044 -30.476 67.111 1.00 72.75 72 LEU A CA 1
ATOM 562 C C . LEU A 1 72 ? 1.306 -29.958 67.622 1.00 72.75 72 LEU A C 1
ATOM 564 O O . LEU A 1 72 ? 1.908 -29.093 66.989 1.00 72.75 72 LEU A O 1
ATOM 568 N N . ASN A 1 73 ? 1.811 -30.513 68.723 1.00 67.00 73 ASN A N 1
ATOM 569 C CA . ASN A 1 73 ? 3.095 -30.117 69.296 1.00 67.00 73 ASN A CA 1
ATOM 570 C C . ASN A 1 73 ? 4.289 -30.618 68.473 1.00 67.00 73 ASN A C 1
ATOM 572 O O . ASN A 1 73 ? 5.250 -29.874 68.318 1.00 67.00 73 ASN A O 1
ATOM 576 N N . LEU A 1 74 ? 4.217 -31.817 67.883 1.00 62.97 74 LEU A N 1
ATOM 577 C CA . LEU A 1 74 ? 5.236 -32.326 66.953 1.00 62.97 74 LEU A CA 1
ATOM 578 C C . LEU A 1 74 ? 5.342 -31.454 65.695 1.00 62.97 74 LEU A C 1
ATOM 580 O O . LEU A 1 74 ? 6.444 -31.166 65.245 1.00 62.97 74 LEU A O 1
ATOM 584 N N . ARG A 1 75 ? 4.210 -30.960 65.174 1.00 60.19 75 ARG A N 1
ATOM 585 C CA . ARG A 1 75 ? 4.189 -30.032 64.032 1.00 60.19 75 ARG A CA 1
ATOM 586 C C . ARG A 1 75 ? 4.769 -28.655 64.367 1.00 60.19 75 ARG A C 1
ATOM 588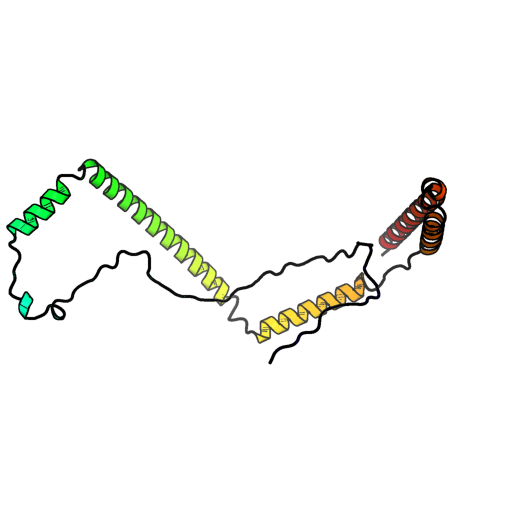 O O . ARG A 1 75 ? 5.353 -28.016 63.500 1.00 60.19 75 ARG A O 1
ATOM 595 N N . ASN A 1 76 ? 4.590 -28.200 65.606 1.00 56.53 76 ASN A N 1
ATOM 596 C CA . ASN A 1 76 ? 5.049 -26.887 66.065 1.00 56.53 76 ASN A CA 1
ATOM 597 C C . ASN A 1 76 ? 6.501 -26.889 66.576 1.00 56.53 76 ASN A C 1
ATOM 599 O O . ASN A 1 76 ? 7.088 -25.819 66.704 1.00 56.53 76 ASN A O 1
ATOM 603 N N . ALA A 1 77 ? 7.081 -28.054 66.880 1.00 56.91 77 ALA A N 1
ATOM 604 C CA . ALA A 1 77 ? 8.446 -28.169 67.397 1.00 56.91 77 ALA A CA 1
ATOM 605 C C . ALA A 1 77 ? 9.536 -28.059 66.311 1.00 56.91 77 ALA A C 1
ATOM 607 O O . ALA A 1 77 ? 10.681 -27.774 66.646 1.00 56.91 77 ALA A O 1
ATOM 608 N N . GLU A 1 78 ? 9.194 -28.243 65.030 1.00 56.12 78 GLU A N 1
ATOM 609 C CA . GLU A 1 78 ? 10.140 -28.168 63.898 1.00 56.12 78 GLU A CA 1
ATOM 610 C C . GLU A 1 78 ? 10.037 -26.879 63.063 1.00 56.12 78 GLU A C 1
ATOM 612 O O . GLU A 1 78 ? 10.829 -26.678 62.146 1.00 56.12 78 GLU A O 1
ATOM 617 N N . SER A 1 79 ? 9.100 -25.973 63.363 1.00 56.12 79 SER A N 1
ATOM 618 C CA . SER A 1 79 ? 8.999 -24.684 62.668 1.00 56.12 79 SER A CA 1
ATOM 619 C C . SER A 1 79 ? 9.552 -23.562 63.543 1.00 56.12 79 SER A C 1
ATOM 621 O O . SER A 1 79 ? 8.885 -23.133 64.487 1.00 56.12 79 SER A O 1
ATOM 623 N N . ASP A 1 80 ? 10.757 -23.089 63.216 1.00 60.34 80 ASP A N 1
ATOM 624 C CA . ASP A 1 80 ? 11.418 -21.929 63.820 1.00 60.34 80 ASP A CA 1
ATOM 625 C C . ASP A 1 80 ? 10.410 -20.812 64.129 1.00 60.34 80 ASP A C 1
ATOM 627 O O . ASP A 1 80 ? 9.817 -20.222 63.223 1.00 60.34 80 ASP A O 1
ATOM 631 N N . SER A 1 81 ? 10.224 -20.494 65.412 1.00 67.50 81 SER A N 1
ATOM 632 C CA . SER A 1 81 ? 9.363 -19.402 65.900 1.00 67.50 81 SER A CA 1
ATOM 633 C C . SER A 1 81 ? 9.596 -18.083 65.140 1.00 67.50 81 SER A C 1
ATOM 635 O O . SER A 1 81 ? 8.663 -17.310 64.903 1.00 67.50 81 SER A O 1
ATOM 637 N N . ASP A 1 82 ? 10.837 -17.843 64.712 1.00 69.00 82 ASP A N 1
ATOM 638 C CA . ASP A 1 82 ? 11.215 -16.683 63.910 1.00 69.00 82 ASP A CA 1
ATOM 639 C C . ASP A 1 82 ? 10.654 -16.724 62.479 1.00 69.00 82 ASP A C 1
ATOM 641 O O . ASP A 1 82 ? 10.182 -15.693 62.002 1.00 69.00 82 ASP A O 1
ATOM 645 N N . THR A 1 83 ? 10.595 -17.892 61.826 1.00 73.69 83 THR A N 1
ATOM 646 C CA . THR A 1 83 ? 9.973 -18.042 60.493 1.00 73.69 83 THR A CA 1
ATOM 647 C C . THR A 1 83 ? 8.466 -17.808 60.538 1.00 73.69 83 THR A C 1
ATOM 649 O O . THR A 1 83 ? 7.916 -17.130 59.675 1.00 73.69 83 THR A O 1
ATOM 652 N N . VAL A 1 84 ? 7.783 -18.279 61.587 1.00 77.94 84 VAL A N 1
ATOM 653 C CA . VAL A 1 84 ? 6.340 -18.050 61.772 1.00 77.94 84 VAL A CA 1
ATOM 654 C C . VAL A 1 84 ? 6.045 -16.570 62.030 1.00 77.94 84 VAL A C 1
ATOM 656 O O . VAL A 1 84 ? 5.047 -16.040 61.535 1.00 77.94 84 VAL A O 1
ATOM 659 N N . ARG A 1 85 ? 6.909 -15.876 62.783 1.00 79.25 85 ARG A N 1
ATOM 660 C CA . ARG A 1 85 ? 6.799 -14.424 62.989 1.00 79.25 85 ARG A CA 1
ATOM 661 C C . ARG A 1 85 ? 7.002 -13.658 61.681 1.00 79.25 85 ARG A C 1
ATOM 663 O O . ARG A 1 85 ? 6.240 -12.732 61.413 1.00 79.25 85 ARG A O 1
ATOM 670 N N . ASP A 1 86 ? 7.987 -14.049 60.878 1.00 85.38 86 ASP A N 1
ATOM 671 C CA . ASP A 1 86 ? 8.297 -13.385 59.610 1.00 85.38 86 ASP A CA 1
ATOM 672 C C . ASP A 1 86 ? 7.185 -13.598 58.569 1.00 85.38 86 ASP A C 1
ATOM 674 O O . ASP A 1 86 ? 6.717 -12.644 57.952 1.00 85.38 86 ASP A O 1
ATOM 678 N N . LEU A 1 87 ? 6.633 -14.813 58.487 1.00 80.69 87 LEU A N 1
ATOM 679 C CA . LEU A 1 87 ? 5.464 -15.123 57.657 1.00 80.69 87 LEU A CA 1
ATOM 680 C C . LEU A 1 87 ? 4.222 -14.324 58.070 1.00 80.69 87 LEU A C 1
ATOM 682 O O . LEU A 1 87 ? 3.470 -13.866 57.214 1.00 80.69 87 LEU A O 1
ATOM 686 N N . ARG A 1 88 ? 3.993 -14.117 59.374 1.00 85.00 88 ARG A N 1
ATOM 687 C CA . ARG A 1 88 ? 2.885 -13.269 59.854 1.00 85.00 88 ARG A CA 1
ATOM 688 C C . ARG A 1 88 ? 3.061 -11.809 59.451 1.00 85.00 88 ARG A C 1
ATOM 690 O O . ARG A 1 88 ? 2.075 -11.161 59.110 1.00 85.00 88 ARG A O 1
ATOM 697 N N . LYS A 1 89 ? 4.297 -11.309 59.480 1.00 89.19 89 LYS A N 1
ATOM 698 C CA . LYS A 1 89 ? 4.623 -9.951 59.043 1.00 89.19 89 LYS A CA 1
ATOM 699 C C . LYS A 1 89 ? 4.384 -9.794 57.537 1.00 89.19 89 LYS A C 1
ATOM 701 O O . LYS A 1 89 ? 3.619 -8.916 57.143 1.00 89.19 89 LYS A O 1
ATOM 706 N N . GLN A 1 90 ? 4.920 -10.704 56.726 1.00 86.00 90 GLN A N 1
ATOM 707 C CA . GLN A 1 90 ? 4.696 -10.725 55.275 1.00 86.00 90 GLN A CA 1
ATOM 708 C C . GLN A 1 90 ? 3.206 -10.834 54.928 1.00 86.00 90 GLN A C 1
ATOM 710 O O . GLN A 1 90 ? 2.720 -10.128 54.052 1.00 86.00 90 GLN A O 1
ATOM 715 N N . LEU A 1 91 ? 2.447 -11.654 55.662 1.00 90.44 91 LEU A N 1
ATOM 716 C CA . LEU A 1 91 ? 1.006 -11.790 55.455 1.00 90.44 91 LEU A CA 1
ATOM 717 C C . LEU A 1 91 ? 0.252 -10.479 55.723 1.00 90.44 91 LEU A C 1
ATOM 719 O O . LEU A 1 91 ? -0.681 -10.161 54.990 1.00 90.44 91 LEU A O 1
ATOM 723 N N . SER A 1 92 ? 0.636 -9.720 56.753 1.00 91.12 92 SER A N 1
ATOM 724 C CA . SER A 1 92 ? 0.009 -8.422 57.037 1.00 91.12 92 SER A CA 1
ATOM 725 C C . SER A 1 92 ? 0.340 -7.359 55.986 1.00 91.12 92 SER A C 1
ATOM 727 O O . SER A 1 92 ? -0.540 -6.591 55.601 1.00 91.12 92 SER A O 1
ATOM 729 N N . GLU A 1 93 ? 1.569 -7.362 55.468 1.00 91.69 93 GLU A N 1
ATOM 730 C CA . GLU A 1 93 ? 2.005 -6.456 54.400 1.00 91.69 93 GLU A CA 1
ATOM 731 C C . GLU A 1 93 ? 1.275 -6.774 53.084 1.00 91.69 93 GLU A C 1
ATOM 733 O O . GLU A 1 93 ? 0.714 -5.879 52.450 1.00 91.69 93 GLU A O 1
ATOM 738 N N . GLU A 1 94 ? 1.174 -8.055 52.724 1.00 88.88 94 GLU A N 1
ATOM 739 C CA . GLU A 1 94 ? 0.409 -8.520 51.561 1.00 88.88 94 GLU A CA 1
ATOM 740 C C . GLU A 1 94 ? -1.083 -8.193 51.679 1.00 88.88 94 GLU A C 1
ATOM 742 O O . GLU A 1 94 ? -1.705 -7.779 50.703 1.00 88.88 94 GLU A O 1
ATOM 747 N N . GLN A 1 95 ? -1.679 -8.318 52.869 1.00 91.00 95 GLN A N 1
ATOM 748 C CA . GLN A 1 95 ? -3.078 -7.932 53.080 1.00 91.00 95 GLN A CA 1
ATOM 749 C C . GLN A 1 95 ? -3.302 -6.433 52.860 1.00 91.00 95 GLN A C 1
ATOM 751 O O . GLN A 1 95 ? -4.298 -6.054 52.240 1.00 91.00 95 GLN A O 1
ATOM 756 N N . GLU A 1 96 ? -2.383 -5.582 53.319 1.00 91.94 96 GLU A N 1
ATOM 757 C CA . GLU A 1 96 ? -2.473 -4.136 53.112 1.00 91.94 96 GLU A CA 1
ATOM 758 C C . GLU A 1 96 ? -2.306 -3.767 51.629 1.00 91.94 96 GLU A C 1
ATOM 760 O O . GLU A 1 96 ? -3.080 -2.968 51.089 1.00 91.94 96 GLU A O 1
ATOM 765 N N . VAL A 1 97 ? -1.342 -4.386 50.943 1.00 91.06 97 VAL A N 1
ATOM 766 C CA . VAL A 1 97 ? -1.130 -4.204 49.500 1.00 91.06 97 VAL A CA 1
ATOM 767 C C . VAL A 1 97 ? -2.341 -4.695 48.707 1.00 91.06 97 VAL A C 1
ATOM 769 O O . VAL A 1 97 ? -2.810 -3.993 47.810 1.00 91.06 97 VAL A O 1
ATOM 772 N N . ASN A 1 98 ? -2.910 -5.850 49.061 1.00 89.81 98 ASN A N 1
ATOM 773 C CA . ASN A 1 98 ? -4.095 -6.398 48.405 1.00 89.81 98 ASN A CA 1
ATOM 774 C C . ASN A 1 98 ? -5.312 -5.482 48.576 1.00 89.81 98 ASN A C 1
ATOM 776 O O . ASN A 1 98 ? -6.072 -5.285 47.628 1.00 89.81 98 ASN A O 1
ATOM 780 N N . LEU A 1 99 ? -5.484 -4.888 49.760 1.00 93.00 99 LEU A N 1
ATOM 781 C CA . LEU A 1 99 ? -6.570 -3.950 50.032 1.00 93.00 99 LEU A CA 1
ATOM 782 C C . LEU A 1 99 ? -6.417 -2.672 49.196 1.00 93.00 99 LEU A C 1
ATOM 784 O O . LEU A 1 99 ? -7.375 -2.266 48.538 1.00 93.00 99 LEU A O 1
ATOM 788 N N . LYS A 1 100 ? -5.203 -2.108 49.122 1.00 92.88 100 LYS A N 1
ATOM 789 C CA . LYS A 1 100 ? -4.896 -0.962 48.247 1.00 92.88 100 LYS A CA 1
ATOM 790 C C . LYS A 1 100 ? -5.132 -1.287 46.771 1.00 92.88 100 LYS A C 1
ATOM 792 O O . LYS A 1 100 ? -5.733 -0.484 46.060 1.00 92.88 100 LYS A O 1
ATOM 797 N N . LEU A 1 101 ? -4.716 -2.468 46.304 1.00 90.12 101 LEU A N 1
ATOM 798 C CA . LEU A 1 101 ? -4.974 -2.907 44.929 1.00 90.12 101 LEU A CA 1
ATOM 799 C C . LEU A 1 101 ? -6.475 -3.037 44.652 1.00 90.12 101 LEU A C 1
ATOM 801 O O . LEU A 1 101 ? -6.947 -2.590 43.610 1.00 90.12 101 LEU A O 1
ATOM 805 N N . ARG A 1 102 ? -7.244 -3.617 45.581 1.00 88.81 102 ARG A N 1
ATOM 806 C CA . ARG A 1 102 ? -8.704 -3.737 45.450 1.00 88.81 102 ARG A CA 1
ATOM 807 C C . ARG A 1 102 ? -9.383 -2.374 45.364 1.00 88.81 102 ARG A C 1
ATOM 809 O O . ARG A 1 102 ? -10.318 -2.222 44.583 1.00 88.81 102 ARG A O 1
ATOM 816 N N . GLU A 1 103 ? -8.911 -1.391 46.122 1.00 90.44 103 GLU A N 1
ATOM 817 C CA . GLU A 1 103 ? -9.421 -0.021 46.066 1.00 90.44 103 GLU A CA 1
ATOM 818 C C . GLU A 1 103 ? -9.090 0.658 44.727 1.00 90.44 103 GLU A C 1
ATOM 820 O O . GLU A 1 103 ? -9.973 1.236 44.095 1.00 90.44 103 GLU A O 1
ATOM 825 N N . GLN A 1 104 ? -7.859 0.507 44.228 1.00 88.00 104 GLN A N 1
ATOM 826 C CA . GLN A 1 104 ? -7.470 1.012 42.906 1.00 88.00 104 GLN A CA 1
ATOM 827 C C . GLN A 1 104 ? -8.293 0.373 41.781 1.00 88.00 104 GLN A C 1
ATOM 829 O O . GLN A 1 104 ? -8.802 1.079 40.912 1.00 88.00 104 GLN A O 1
ATOM 834 N N . VAL A 1 105 ? -8.486 -0.949 41.818 1.00 86.62 105 VAL A N 1
ATOM 835 C CA . VAL A 1 105 ? -9.323 -1.674 40.849 1.00 86.62 105 VAL A CA 1
ATOM 836 C C . VAL A 1 105 ? -10.777 -1.210 40.925 1.00 86.62 105 VAL A C 1
ATOM 838 O O . VAL A 1 105 ? -11.414 -1.043 39.886 1.00 86.62 105 VAL A O 1
ATOM 841 N N . LYS A 1 106 ? -11.307 -0.951 42.125 1.00 88.06 106 LYS A N 1
ATOM 842 C CA . LYS A 1 106 ? -12.660 -0.415 42.296 1.00 88.06 106 LYS A CA 1
ATOM 843 C C . LYS A 1 106 ? -12.794 0.983 41.682 1.00 88.06 106 LYS A C 1
ATOM 845 O O . LYS A 1 106 ? -13.712 1.196 40.898 1.00 88.06 106 LYS A O 1
ATOM 850 N N . ASN A 1 107 ? -11.854 1.888 41.948 1.00 84.88 107 ASN A N 1
ATOM 851 C CA . ASN A 1 107 ? -11.860 3.244 41.383 1.00 84.88 107 ASN A CA 1
ATOM 852 C C . ASN A 1 107 ? -11.734 3.238 39.847 1.00 84.88 107 ASN A C 1
ATOM 854 O O . ASN A 1 107 ? -12.408 4.001 39.149 1.00 84.88 107 ASN A O 1
ATOM 858 N N . LEU A 1 108 ? -10.901 2.344 39.302 1.00 81.62 108 LEU A N 1
ATOM 859 C CA . LEU A 1 108 ? -10.788 2.134 37.857 1.00 81.62 108 LEU A CA 1
ATOM 860 C C . LEU A 1 108 ? -12.080 1.554 37.269 1.00 81.62 108 LEU A C 1
ATOM 862 O O . LEU A 1 108 ? -12.528 2.011 36.222 1.00 81.62 108 LEU A O 1
ATOM 866 N N . SER A 1 109 ? -12.711 0.597 37.952 1.00 76.69 109 SER A N 1
ATOM 867 C CA . SER A 1 109 ? -13.991 -0.001 37.550 1.00 76.69 109 SER A CA 1
ATOM 868 C C . SER A 1 109 ? -15.143 1.010 37.562 1.00 76.69 109 SER A C 1
ATOM 870 O O . SER A 1 109 ? -15.973 1.015 36.651 1.00 76.69 109 SER A O 1
ATOM 872 N N . GLU A 1 110 ? -15.180 1.914 38.543 1.00 73.31 110 GLU A N 1
ATOM 873 C CA . GLU A 1 110 ? -16.150 3.013 38.598 1.00 73.31 110 GLU A CA 1
ATOM 874 C C . GLU A 1 110 ? -15.929 4.005 37.446 1.00 73.31 110 GLU A C 1
ATOM 876 O O . GLU A 1 110 ? -16.879 4.367 36.750 1.00 73.31 110 GLU A O 1
ATOM 881 N N . SER A 1 111 ? -14.672 4.356 37.153 1.00 66.38 111 SER A N 1
ATOM 882 C CA . SER A 1 111 ? -14.313 5.204 36.004 1.00 66.38 111 SER A CA 1
ATOM 883 C C . SER A 1 111 ? -14.681 4.554 34.662 1.00 66.38 111 SER A C 1
ATOM 885 O O . SER A 1 111 ? -15.210 5.208 33.761 1.00 66.38 111 SER A O 1
ATOM 887 N N . PHE A 1 112 ? -14.456 3.244 34.535 1.00 61.44 112 PHE A N 1
ATOM 888 C CA . PHE A 1 112 ? -14.807 2.469 33.346 1.00 61.44 112 PHE A CA 1
ATOM 889 C C . PHE A 1 112 ? -16.325 2.288 33.204 1.00 61.44 112 PHE A C 1
ATOM 891 O O . PHE A 1 112 ? -16.861 2.327 32.097 1.00 61.44 112 PHE A O 1
ATOM 898 N N . SER A 1 113 ? -17.047 2.162 34.320 1.00 58.03 113 SER A N 1
ATOM 899 C CA . SER A 1 113 ? -18.513 2.130 34.335 1.00 58.03 113 SER A CA 1
ATOM 900 C C . SER A 1 113 ? -19.113 3.468 33.910 1.00 58.03 113 SER A C 1
ATOM 902 O O . SER A 1 113 ? -20.071 3.470 33.143 1.00 58.03 113 SER A O 1
ATOM 904 N N . LEU A 1 114 ? -18.515 4.598 34.305 1.00 55.97 114 LEU A N 1
ATOM 905 C CA . LEU A 1 114 ? -18.932 5.926 33.842 1.00 55.97 114 LEU A CA 1
ATOM 906 C C . LEU A 1 114 ? -18.734 6.095 32.324 1.00 55.97 114 LEU A C 1
ATOM 908 O O . LEU A 1 114 ? -19.624 6.609 31.641 1.00 55.97 114 LEU A O 1
ATOM 912 N N . GLN A 1 115 ? -17.633 5.580 31.764 1.00 54.84 115 GLN A N 1
ATOM 913 C CA . GLN A 1 115 ? -17.440 5.527 30.307 1.00 54.84 115 GLN A CA 1
ATOM 914 C C . GLN A 1 115 ? -18.424 4.574 29.614 1.00 54.84 115 GLN A C 1
ATOM 916 O O . GLN A 1 115 ? -18.926 4.894 28.537 1.00 54.84 115 GLN A O 1
ATOM 921 N N . LYS A 1 116 ? -18.773 3.444 30.240 1.00 52.12 116 LYS A N 1
ATOM 922 C CA . LYS A 1 116 ? -19.792 2.507 29.739 1.00 52.12 116 LYS A CA 1
ATOM 923 C C . LYS A 1 116 ? -21.210 3.091 29.780 1.00 52.12 116 LYS A C 1
ATOM 925 O O . LYS A 1 116 ? -22.038 2.722 28.959 1.00 52.12 116 LYS A O 1
ATOM 930 N N . THR A 1 117 ? -21.500 4.019 30.692 1.00 50.88 117 THR A N 1
ATOM 931 C CA . THR A 1 117 ? -22.779 4.750 30.704 1.00 50.88 117 THR A CA 1
ATOM 932 C C . THR A 1 117 ? -22.812 5.933 29.734 1.00 50.88 117 THR A C 1
ATOM 934 O O . THR A 1 117 ? -23.889 6.286 29.264 1.00 50.88 117 THR A O 1
ATOM 937 N N . ALA A 1 118 ? -21.658 6.523 29.397 1.00 54.12 118 ALA A N 1
ATOM 938 C CA . ALA A 1 118 ? -21.549 7.563 28.367 1.00 54.12 118 ALA A CA 1
ATOM 939 C C . ALA A 1 118 ? -21.549 6.975 26.940 1.00 54.12 118 ALA A C 1
ATOM 941 O O . ALA A 1 118 ? -22.093 7.575 26.018 1.00 54.12 118 ALA A O 1
ATOM 942 N N . SER A 1 119 ? -20.997 5.771 26.772 1.00 54.66 119 SER A N 1
ATOM 943 C CA . SER A 1 119 ? -21.150 4.925 25.586 1.00 54.66 119 SER A CA 1
ATOM 944 C C . SER A 1 119 ? -22.291 3.938 25.833 1.00 54.66 119 SER A C 1
ATOM 946 O O . SER A 1 119 ? -22.070 2.741 26.019 1.00 54.66 119 SER A O 1
ATOM 948 N N . GLY A 1 120 ? -23.518 4.461 25.938 1.00 54.41 120 GLY A N 1
ATOM 949 C CA . GLY A 1 120 ? -24.709 3.640 26.151 1.00 54.41 120 GLY A CA 1
ATOM 950 C C . GLY A 1 120 ? -24.732 2.476 25.164 1.00 54.41 120 GLY A C 1
ATOM 951 O O . GLY A 1 120 ? -24.499 2.706 23.984 1.00 54.41 120 GLY A O 1
ATOM 952 N N . ASN A 1 121 ? -24.938 1.255 25.679 1.00 62.75 121 ASN A N 1
ATOM 953 C CA . ASN A 1 121 ? -25.009 -0.033 24.973 1.00 62.75 121 ASN A CA 1
ATOM 954 C C . ASN A 1 121 ? -25.113 0.104 23.444 1.00 62.75 121 ASN A C 1
ATOM 956 O O . ASN A 1 121 ? -26.214 0.051 22.893 1.00 62.75 121 ASN A O 1
ATOM 960 N N . VAL A 1 122 ? -23.973 0.303 22.771 1.00 61.72 122 VAL A N 1
ATOM 961 C CA . VAL A 1 122 ? -23.957 0.514 21.322 1.00 61.72 122 VAL A CA 1
ATOM 962 C C . VAL A 1 122 ? -24.470 -0.773 20.703 1.00 61.72 122 VAL A C 1
ATOM 964 O O . VAL A 1 122 ? -23.856 -1.835 20.833 1.00 61.72 122 VAL A O 1
ATOM 967 N N . SER A 1 123 ? -25.653 -0.701 20.101 1.00 76.19 123 SER A N 1
ATOM 968 C CA . SER A 1 123 ? -26.272 -1.881 19.515 1.00 76.19 123 SER A CA 1
ATOM 969 C C . SER A 1 123 ? -25.400 -2.398 18.368 1.00 76.19 123 SER A C 1
ATOM 971 O O . SER A 1 123 ? -24.700 -1.635 17.701 1.00 76.19 123 SER A O 1
ATOM 973 N N . ILE A 1 124 ? -25.461 -3.699 18.085 1.00 79.81 124 ILE A N 1
ATOM 974 C CA . ILE A 1 124 ? -24.745 -4.290 16.941 1.00 79.81 124 ILE A CA 1
ATOM 975 C C . ILE A 1 124 ? -25.129 -3.579 15.628 1.00 79.81 124 ILE A C 1
ATOM 977 O O . ILE A 1 124 ? -24.301 -3.447 14.730 1.00 79.81 124 ILE A O 1
ATOM 981 N N . ALA A 1 125 ? -26.366 -3.083 15.525 1.00 80.81 125 ALA A N 1
ATOM 982 C CA . ALA A 1 125 ? -26.824 -2.291 14.388 1.00 80.81 125 ALA A CA 1
ATOM 983 C C . ALA A 1 125 ? -26.098 -0.940 14.284 1.00 80.81 125 ALA A C 1
ATOM 985 O O . ALA A 1 125 ? -25.727 -0.528 13.191 1.00 80.81 125 ALA A O 1
ATOM 986 N N . GLU A 1 126 ? -25.835 -0.281 15.408 1.00 80.38 126 GLU A N 1
ATOM 987 C CA . GLU A 1 126 ? -25.113 0.990 15.443 1.00 80.38 126 GLU A CA 1
ATOM 988 C C . GLU A 1 126 ? -23.614 0.812 15.154 1.00 80.38 126 GLU A C 1
ATOM 990 O O . GLU A 1 126 ? -23.021 1.629 14.455 1.00 80.38 126 GLU A O 1
ATOM 995 N N . LEU A 1 127 ? -23.008 -0.295 15.600 1.00 82.88 127 LEU A N 1
ATOM 996 C CA . LEU A 1 127 ? -21.642 -0.657 15.205 1.00 82.88 127 L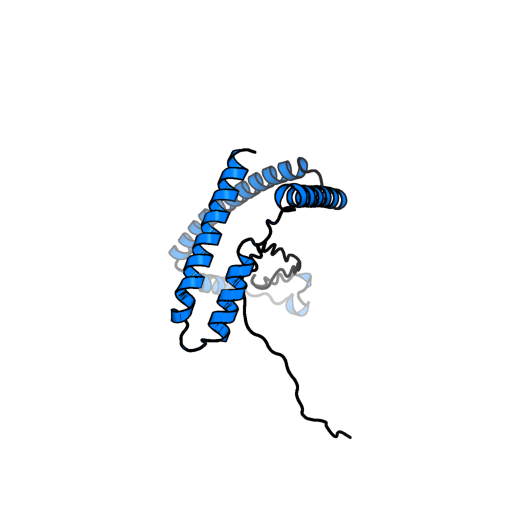EU A CA 1
ATOM 997 C C . LEU A 1 127 ? -21.530 -0.918 13.700 1.00 82.88 127 LEU A C 1
ATOM 999 O O . LEU A 1 127 ? -20.565 -0.474 13.081 1.00 82.88 127 LEU A O 1
ATOM 1003 N N . ARG A 1 128 ? -22.516 -1.601 13.103 1.00 85.31 128 ARG A N 1
ATOM 1004 C CA . ARG A 1 128 ? -22.562 -1.795 11.646 1.00 85.31 128 ARG A CA 1
ATOM 1005 C C . ARG A 1 128 ? -22.740 -0.473 10.913 1.00 85.31 128 ARG A C 1
ATOM 1007 O O . ARG A 1 128 ? -21.946 -0.192 10.037 1.00 85.31 128 ARG A O 1
ATOM 1014 N N . ALA A 1 129 ? -23.666 0.382 11.344 1.00 87.38 129 ALA A N 1
ATOM 1015 C CA . ALA A 1 129 ? -23.860 1.693 10.726 1.00 87.38 129 ALA A CA 1
ATOM 1016 C C . ALA A 1 129 ? -22.591 2.566 10.776 1.00 87.38 129 ALA A C 1
ATOM 1018 O O . ALA A 1 129 ? -22.265 3.246 9.807 1.00 87.38 129 ALA A O 1
ATOM 1019 N N . ARG A 1 130 ? -21.838 2.525 11.885 1.00 88.06 130 ARG A N 1
ATOM 1020 C CA . ARG A 1 130 ? -20.544 3.222 11.995 1.00 88.06 130 ARG A CA 1
ATOM 1021 C C . ARG A 1 130 ? -19.474 2.614 11.092 1.00 88.06 130 ARG A C 1
ATOM 1023 O O . ARG A 1 130 ? -18.671 3.360 10.542 1.00 88.06 130 ARG A O 1
ATOM 1030 N N . LYS A 1 131 ? -19.458 1.287 10.947 1.00 92.88 131 LYS A N 1
ATOM 1031 C CA . LYS A 1 131 ? -18.573 0.600 10.006 1.00 92.88 131 LYS A CA 1
ATOM 1032 C C . LYS A 1 131 ? -18.907 0.985 8.565 1.00 92.88 131 LYS A C 1
ATOM 1034 O O . LYS A 1 131 ? -18.010 1.397 7.850 1.00 92.88 131 LYS A O 1
ATOM 1039 N N . ASP A 1 132 ? -20.175 0.923 8.181 1.00 94.38 132 ASP A N 1
ATOM 1040 C CA . ASP A 1 132 ? -20.617 1.231 6.821 1.00 94.38 132 ASP A CA 1
ATOM 1041 C C . ASP A 1 132 ? -20.293 2.691 6.459 1.00 94.38 132 ASP A C 1
ATOM 1043 O O . ASP A 1 132 ? -19.774 2.961 5.382 1.00 94.38 132 ASP A O 1
ATOM 1047 N N . ALA A 1 133 ? -20.496 3.630 7.391 1.00 91.31 133 ALA A N 1
ATOM 1048 C CA . ALA A 1 133 ? -20.110 5.031 7.204 1.00 91.31 133 ALA A CA 1
ATOM 1049 C C . ALA A 1 133 ? -18.587 5.225 7.066 1.00 91.31 133 ALA A C 1
ATOM 1051 O O . ALA A 1 133 ? -18.126 6.103 6.330 1.00 91.31 133 ALA A O 1
ATOM 1052 N N . PHE A 1 134 ? -17.792 4.428 7.783 1.00 94.44 134 PHE A N 1
ATOM 1053 C CA . PHE A 1 134 ? -16.336 4.450 7.668 1.00 94.44 134 PHE A CA 1
ATOM 1054 C C . PHE A 1 134 ? -15.873 3.872 6.327 1.00 94.44 134 PHE A C 1
ATOM 1056 O O . PHE A 1 134 ? -15.069 4.508 5.649 1.00 94.44 134 PHE A O 1
ATOM 1063 N N . ASP A 1 135 ? -16.423 2.726 5.926 1.00 94.31 135 ASP A N 1
ATOM 1064 C CA . ASP A 1 135 ? -16.122 2.066 4.656 1.00 94.31 135 ASP A CA 1
ATOM 1065 C C . ASP A 1 135 ? -16.515 2.977 3.471 1.00 94.31 135 ASP A C 1
ATOM 1067 O O . ASP A 1 135 ? -15.710 3.191 2.570 1.00 94.31 135 ASP A O 1
ATOM 1071 N N . GLU A 1 136 ? -17.675 3.646 3.520 1.00 94.12 136 GLU A N 1
ATOM 1072 C CA . GLU A 1 136 ? -18.080 4.649 2.516 1.00 94.12 136 GLU A CA 1
ATOM 1073 C C . GLU A 1 136 ? -17.098 5.831 2.443 1.00 94.12 136 GLU A C 1
ATOM 1075 O O . GLU A 1 136 ? -16.774 6.342 1.366 1.00 94.12 136 GLU A O 1
ATOM 1080 N N . THR A 1 137 ? -16.605 6.286 3.597 1.00 91.25 137 THR A N 1
ATOM 1081 C CA . THR A 1 137 ? -15.636 7.386 3.652 1.00 91.25 137 THR A CA 1
ATOM 1082 C C . THR A 1 137 ? -14.296 6.965 3.057 1.00 91.25 137 THR A C 1
ATOM 1084 O O . THR A 1 137 ? -13.678 7.757 2.343 1.00 91.25 137 THR A O 1
ATOM 1087 N N . LEU A 1 138 ? -13.860 5.729 3.311 1.00 91.12 138 LEU A N 1
ATOM 1088 C CA . LEU A 1 138 ? -12.664 5.171 2.692 1.00 91.12 138 LEU A CA 1
ATOM 1089 C C . LEU A 1 138 ? -12.818 5.073 1.179 1.00 91.12 138 LEU A C 1
ATOM 1091 O O . LEU A 1 138 ? -11.961 5.600 0.479 1.00 91.12 138 LEU A O 1
ATOM 1095 N N . ASP A 1 139 ? -13.926 4.525 0.682 1.00 88.81 139 ASP A N 1
ATOM 1096 C CA . ASP A 1 139 ? -14.204 4.443 -0.756 1.00 88.81 139 ASP A CA 1
ATOM 1097 C C . ASP A 1 139 ? -14.185 5.829 -1.411 1.00 88.81 139 ASP A C 1
ATOM 1099 O O . ASP A 1 139 ? -13.674 6.018 -2.519 1.00 88.81 139 ASP A O 1
ATOM 1103 N N . ARG A 1 140 ? -14.713 6.845 -0.718 1.00 86.88 140 ARG A N 1
ATOM 1104 C CA . ARG A 1 140 ? -14.695 8.224 -1.207 1.00 86.88 140 ARG A CA 1
ATOM 1105 C C . ARG A 1 140 ? -13.282 8.799 -1.253 1.00 86.88 140 ARG A C 1
ATOM 1107 O O . ARG A 1 140 ? -12.944 9.461 -2.232 1.00 86.88 140 ARG A O 1
ATOM 1114 N N . VAL A 1 141 ? -12.467 8.565 -0.227 1.00 87.81 141 VAL A N 1
ATOM 1115 C CA . VAL A 1 141 ? -11.064 9.008 -0.190 1.00 87.81 141 VAL A CA 1
ATOM 1116 C C . VAL A 1 141 ? -10.245 8.267 -1.244 1.00 87.81 141 VAL A C 1
ATOM 1118 O O . VAL A 1 141 ? -9.494 8.897 -1.986 1.00 87.81 141 VAL A O 1
ATOM 1121 N N . GLU A 1 142 ? -10.434 6.957 -1.374 1.00 85.19 142 GLU A N 1
ATOM 1122 C CA . GLU A 1 142 ? -9.797 6.131 -2.393 1.00 85.19 142 GLU A CA 1
ATOM 1123 C C . GLU A 1 142 ? -10.125 6.660 -3.789 1.00 85.19 142 GLU A C 1
ATOM 1125 O O . GLU A 1 142 ? -9.240 7.006 -4.568 1.00 85.19 142 GLU A O 1
ATOM 1130 N N . LYS A 1 143 ? -11.409 6.859 -4.081 1.00 82.69 143 LYS A N 1
ATOM 1131 C CA . LYS A 1 143 ? -11.843 7.398 -5.367 1.00 82.69 143 LYS A CA 1
ATOM 1132 C C . LYS A 1 143 ? -11.378 8.832 -5.612 1.00 82.69 143 LYS A C 1
ATOM 1134 O O . LYS A 1 143 ? -11.195 9.209 -6.760 1.00 82.69 143 LYS A O 1
ATOM 1139 N N . GLN A 1 144 ? -11.231 9.653 -4.579 1.00 79.94 144 GLN A N 1
ATOM 1140 C CA . GLN A 1 144 ? -10.858 11.055 -4.750 1.00 79.94 144 GLN A CA 1
ATOM 1141 C C . GLN A 1 144 ? -9.347 11.251 -4.917 1.00 79.94 144 GLN A C 1
ATOM 1143 O O . GLN A 1 144 ? -8.936 12.148 -5.650 1.00 79.94 144 GLN A O 1
ATOM 1148 N N . TYR A 1 145 ? -8.529 10.428 -4.259 1.00 77.88 145 TYR A N 1
ATOM 1149 C CA . TYR A 1 145 ? -7.076 10.617 -4.210 1.00 77.88 145 TYR A CA 1
ATOM 1150 C C . TYR A 1 145 ? -6.283 9.514 -4.914 1.00 77.88 145 TYR A C 1
ATOM 1152 O O . TYR A 1 145 ? -5.152 9.755 -5.326 1.00 77.88 145 TYR A O 1
ATOM 1160 N N . PHE A 1 146 ? -6.862 8.326 -5.085 1.00 79.06 146 PHE A N 1
ATOM 1161 C CA . PHE A 1 146 ? -6.178 7.151 -5.628 1.00 79.06 146 PHE A CA 1
ATOM 1162 C C . PHE A 1 146 ? -6.755 6.670 -6.963 1.00 79.06 146 PHE A C 1
ATOM 1164 O O . PHE A 1 146 ? -6.170 5.790 -7.584 1.00 79.06 146 PHE A O 1
ATOM 1171 N N . SER A 1 147 ? -7.842 7.266 -7.471 1.00 71.00 147 SER A N 1
ATOM 1172 C CA . SER A 1 147 ? -8.390 6.900 -8.786 1.00 71.00 147 SER A CA 1
ATOM 1173 C C . SER A 1 147 ? -7.455 7.224 -9.951 1.00 71.00 147 SER A C 1
ATOM 1175 O O . SER A 1 147 ? -7.600 6.655 -11.032 1.00 71.00 147 SER A O 1
ATOM 1177 N N . TYR A 1 148 ? -6.543 8.183 -9.769 1.00 69.88 148 TYR A N 1
ATOM 1178 C CA . TYR A 1 148 ? -5.586 8.567 -10.796 1.00 69.88 148 TYR A CA 1
ATOM 1179 C C . TYR A 1 148 ? -4.263 7.841 -10.576 1.00 69.88 148 TYR A C 1
ATOM 1181 O O . TYR A 1 148 ? -3.441 8.229 -9.746 1.00 69.88 148 TYR A O 1
ATOM 1189 N N . HIS A 1 149 ? -4.052 6.791 -11.361 1.00 68.94 149 HIS A N 1
ATOM 1190 C CA . HIS A 1 149 ? -2.734 6.210 -11.547 1.00 68.94 149 HIS A CA 1
ATOM 1191 C C . HIS A 1 149 ? -2.136 6.803 -12.822 1.00 68.94 149 HIS A C 1
ATOM 1193 O O . HIS A 1 149 ? -2.705 6.593 -13.896 1.00 68.94 149 HIS A O 1
ATOM 1199 N N . PRO A 1 150 ? -1.022 7.547 -12.739 1.00 70.25 150 PRO A N 1
ATOM 1200 C CA . PRO A 1 150 ? -0.367 8.024 -13.943 1.00 70.25 150 PRO A CA 1
ATOM 1201 C C . PRO A 1 150 ? 0.089 6.829 -14.786 1.00 70.25 150 PRO A C 1
ATOM 1203 O O . PRO A 1 150 ? 0.599 5.837 -14.258 1.00 70.25 150 PRO A O 1
ATOM 1206 N N . GLU A 1 151 ? -0.111 6.918 -16.101 1.00 78.06 151 GLU A N 1
ATOM 1207 C CA . GLU A 1 151 ? 0.382 5.904 -17.030 1.00 78.06 151 GLU A CA 1
ATOM 1208 C C . GLU A 1 151 ? 1.904 5.748 -16.883 1.00 78.06 151 GLU A C 1
ATOM 1210 O O . GLU A 1 151 ? 2.622 6.720 -16.642 1.00 78.06 151 GLU A O 1
ATOM 1215 N N . ASN A 1 152 ? 2.416 4.519 -17.023 1.00 82.38 152 ASN A N 1
ATOM 1216 C CA . ASN A 1 152 ? 3.856 4.268 -16.947 1.00 82.38 152 ASN A CA 1
ATOM 1217 C C . ASN A 1 152 ? 4.564 4.903 -18.158 1.00 82.38 152 ASN A C 1
ATOM 1219 O O . ASN A 1 152 ? 4.680 4.291 -19.222 1.00 82.38 152 ASN A O 1
ATOM 1223 N N . VAL A 1 153 ? 5.063 6.126 -17.971 1.00 88.50 153 VAL A N 1
ATOM 1224 C CA . VAL A 1 153 ? 5.760 6.927 -18.990 1.00 88.50 153 VAL A CA 1
ATOM 1225 C C . VAL A 1 153 ? 7.061 6.259 -19.457 1.00 88.50 153 VAL A C 1
ATOM 1227 O O . VAL A 1 153 ? 7.475 6.430 -20.601 1.00 88.50 153 VAL A O 1
ATOM 1230 N N . CYS A 1 154 ? 7.683 5.434 -18.611 1.00 92.56 154 CYS A N 1
ATOM 1231 C CA . CYS A 1 154 ? 8.960 4.779 -18.899 1.00 92.56 154 CYS A CA 1
ATOM 1232 C C . CYS A 1 154 ? 8.816 3.356 -19.465 1.00 92.56 154 CYS A C 1
ATOM 1234 O O . CYS A 1 154 ? 9.821 2.680 -19.695 1.00 92.56 154 CYS A O 1
ATOM 1236 N N . LYS A 1 155 ? 7.585 2.905 -19.746 1.00 91.81 155 LYS A N 1
ATOM 1237 C CA . LYS A 1 155 ? 7.277 1.540 -20.206 1.00 91.81 155 LYS A CA 1
ATOM 1238 C C . LYS A 1 155 ? 8.039 1.123 -21.469 1.00 91.81 155 LYS A C 1
ATOM 1240 O O . LYS A 1 155 ? 8.408 -0.043 -21.605 1.00 91.81 155 LYS A O 1
ATOM 1245 N N . ALA A 1 156 ? 8.275 2.052 -22.396 1.00 91.56 156 ALA A N 1
ATOM 1246 C CA . ALA A 1 156 ? 9.039 1.773 -23.614 1.00 91.56 156 ALA A CA 1
ATOM 1247 C C . ALA A 1 156 ? 10.495 1.392 -23.288 1.00 91.56 156 ALA A C 1
ATOM 1249 O O . ALA A 1 156 ? 10.973 0.349 -23.720 1.00 91.56 156 ALA A O 1
ATOM 1250 N N . ILE A 1 157 ? 11.149 2.175 -22.424 1.00 91.44 157 ILE A N 1
ATOM 1251 C CA . ILE A 1 157 ? 12.538 1.945 -21.999 1.00 91.44 157 ILE A CA 1
ATOM 1252 C C . ILE A 1 157 ? 12.643 0.658 -21.171 1.00 91.44 157 ILE A C 1
ATOM 1254 O O . ILE A 1 157 ? 13.602 -0.098 -21.308 1.00 91.44 157 ILE A O 1
ATOM 1258 N N . GLU A 1 158 ? 11.642 0.379 -20.334 1.00 90.62 158 GLU A N 1
ATOM 1259 C CA . GLU A 1 158 ? 11.551 -0.870 -19.573 1.00 90.62 158 GLU A CA 1
ATOM 1260 C C . GLU A 1 158 ? 11.458 -2.090 -20.503 1.00 90.62 158 GLU A C 1
ATOM 1262 O O . GLU A 1 158 ? 12.148 -3.089 -20.297 1.00 90.62 158 GLU A O 1
ATOM 1267 N N . THR A 1 159 ? 10.663 -1.989 -21.570 1.00 93.88 159 THR A N 1
ATOM 1268 C CA . THR A 1 159 ? 10.521 -3.056 -22.569 1.00 93.88 159 THR A CA 1
ATOM 1269 C C . THR A 1 159 ? 11.839 -3.301 -23.309 1.00 93.88 159 THR A C 1
ATOM 1271 O O . THR A 1 159 ? 12.278 -4.449 -23.410 1.00 93.88 159 THR A O 1
ATOM 1274 N N . ASP A 1 160 ? 12.520 -2.236 -23.731 1.00 92.69 160 ASP A N 1
ATOM 1275 C CA . ASP A 1 160 ? 13.810 -2.317 -24.424 1.00 92.69 160 ASP A CA 1
ATOM 1276 C C . ASP A 1 160 ? 14.924 -2.870 -23.516 1.00 92.69 160 ASP A C 1
ATOM 1278 O O . ASP A 1 160 ? 15.748 -3.688 -23.941 1.00 92.69 160 ASP A O 1
ATOM 1282 N N . LEU A 1 161 ? 14.928 -2.489 -22.233 1.00 93.25 161 LEU A N 1
ATOM 1283 C CA . LEU A 1 161 ? 15.843 -3.030 -21.227 1.00 93.25 161 LEU A CA 1
ATOM 1284 C C . LEU A 1 161 ? 15.629 -4.538 -21.045 1.00 93.25 161 LEU A C 1
ATOM 1286 O O . LEU A 1 161 ? 16.593 -5.309 -21.067 1.00 93.25 161 LEU A O 1
ATOM 1290 N N . MET A 1 162 ? 14.375 -4.971 -20.900 1.00 92.50 162 MET A N 1
ATOM 1291 C CA . MET A 1 162 ? 14.033 -6.386 -20.744 1.00 92.50 162 MET A CA 1
ATOM 1292 C C . MET A 1 162 ? 14.385 -7.198 -21.992 1.00 92.50 162 MET A C 1
ATOM 1294 O O . MET A 1 162 ? 14.903 -8.316 -21.885 1.00 92.50 162 MET A O 1
ATOM 1298 N N . GLU A 1 163 ? 14.193 -6.630 -23.181 1.00 94.31 163 GLU A N 1
ATOM 1299 C CA . GLU A 1 163 ? 14.631 -7.239 -24.432 1.00 94.31 163 GLU A CA 1
ATOM 1300 C C . GLU A 1 163 ? 16.166 -7.356 -24.494 1.00 94.31 163 GLU A C 1
ATOM 1302 O O . GLU A 1 163 ? 16.697 -8.415 -24.850 1.00 94.31 163 GLU A O 1
ATOM 1307 N N . CYS A 1 164 ? 16.899 -6.319 -24.075 1.00 92.81 164 CYS A N 1
ATOM 1308 C CA . CYS A 1 164 ? 18.360 -6.331 -24.019 1.00 92.81 164 CYS A CA 1
ATOM 1309 C C . CYS A 1 164 ? 18.894 -7.407 -23.063 1.00 92.81 164 CYS A C 1
ATOM 1311 O O . CYS A 1 164 ? 19.796 -8.165 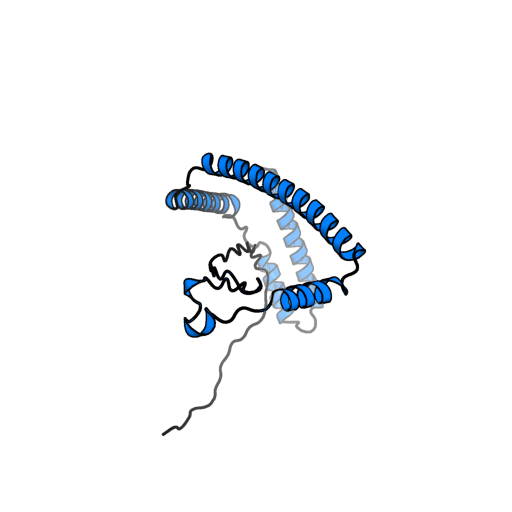-23.440 1.00 92.81 164 CYS A O 1
ATOM 1313 N N . ILE A 1 165 ? 18.323 -7.517 -21.858 1.00 93.44 165 ILE A N 1
ATOM 1314 C CA . ILE A 1 165 ? 18.704 -8.521 -20.852 1.00 93.44 165 ILE A CA 1
ATOM 1315 C C . ILE A 1 165 ? 18.433 -9.929 -21.386 1.00 93.44 165 ILE A C 1
ATOM 1317 O O . ILE A 1 165 ? 19.287 -10.814 -21.287 1.00 93.44 165 ILE A O 1
ATOM 1321 N N . THR A 1 166 ? 17.276 -10.129 -22.019 1.00 92.75 166 THR A N 1
ATOM 1322 C CA . THR A 1 166 ? 16.892 -11.423 -22.597 1.00 92.75 166 THR A CA 1
ATOM 1323 C C . THR A 1 166 ? 17.855 -11.856 -23.706 1.00 92.75 166 THR A C 1
ATOM 1325 O O . THR A 1 166 ? 18.214 -13.036 -23.781 1.00 92.75 166 THR A O 1
ATOM 1328 N N . LYS A 1 167 ? 18.328 -10.907 -24.526 1.00 93.69 167 LYS A N 1
ATOM 1329 C CA . LYS A 1 167 ? 19.333 -11.136 -25.579 1.00 93.69 167 LYS A CA 1
ATOM 1330 C C . LYS A 1 167 ? 20.759 -11.308 -25.031 1.00 93.69 167 LYS A C 1
ATOM 1332 O O . LYS A 1 167 ? 21.550 -12.032 -25.630 1.00 93.69 167 LYS A O 1
ATOM 1337 N N . ASN A 1 168 ? 21.095 -10.695 -23.892 1.00 89.19 168 ASN A N 1
ATOM 1338 C CA . ASN A 1 168 ? 22.451 -10.645 -23.325 1.00 89.19 168 ASN A CA 1
ATOM 1339 C C . ASN A 1 168 ? 22.541 -11.255 -21.914 1.00 89.19 168 ASN A C 1
ATOM 1341 O O . ASN A 1 168 ? 23.134 -10.664 -21.011 1.00 89.19 168 ASN A O 1
ATOM 1345 N N . LYS A 1 169 ? 22.021 -12.474 -21.728 1.00 85.81 169 LYS A N 1
ATOM 1346 C CA . LYS A 1 169 ? 21.938 -13.144 -20.410 1.00 85.81 169 LYS A CA 1
ATOM 1347 C C . LYS A 1 169 ? 23.261 -13.200 -19.630 1.00 85.81 169 LYS A C 1
ATOM 1349 O O . LYS A 1 169 ? 23.261 -13.082 -18.413 1.00 85.81 169 LYS A O 1
ATOM 1354 N N . ASN A 1 170 ? 24.389 -13.329 -20.333 1.00 88.56 170 ASN A N 1
ATOM 1355 C CA . ASN A 1 170 ? 25.722 -13.454 -19.726 1.00 88.56 170 ASN A CA 1
ATOM 1356 C C . ASN A 1 170 ? 26.523 -12.137 -19.726 1.00 88.56 170 ASN A C 1
ATOM 1358 O O . ASN A 1 170 ? 27.677 -12.120 -19.304 1.00 88.56 170 ASN A O 1
ATOM 1362 N N . LYS A 1 171 ? 25.955 -11.045 -20.256 1.00 87.06 171 LYS A N 1
ATOM 1363 C CA . LYS A 1 171 ? 26.627 -9.745 -20.432 1.00 87.06 171 LYS A CA 1
ATOM 1364 C C . LYS A 1 171 ? 25.674 -8.586 -20.125 1.00 87.06 171 LYS A C 1
ATOM 1366 O O . LYS A 1 171 ? 25.473 -7.701 -20.951 1.00 87.06 171 LYS A O 1
ATOM 1371 N N . ILE A 1 172 ? 25.113 -8.583 -18.917 1.00 87.12 172 ILE A N 1
ATOM 1372 C CA . ILE A 1 172 ? 24.122 -7.591 -18.455 1.00 87.12 172 ILE A CA 1
ATOM 1373 C C . ILE A 1 172 ? 24.670 -6.153 -18.516 1.00 87.12 172 ILE A C 1
ATOM 1375 O O . ILE A 1 172 ? 23.924 -5.219 -18.791 1.00 87.12 172 ILE A O 1
ATOM 1379 N N . LEU A 1 173 ? 25.986 -5.972 -18.351 1.00 88.38 173 LEU A N 1
ATOM 1380 C CA . LEU A 1 173 ? 26.645 -4.662 -18.450 1.00 88.38 173 LEU A CA 1
ATOM 1381 C C . LEU A 1 173 ? 26.475 -3.992 -19.825 1.00 88.38 173 LEU A C 1
ATOM 1383 O O . LEU A 1 173 ? 26.520 -2.769 -19.905 1.00 88.38 173 LEU A O 1
ATOM 1387 N N . ASN A 1 174 ? 26.210 -4.756 -20.890 1.00 88.12 174 ASN A N 1
ATOM 1388 C CA . ASN A 1 174 ? 25.908 -4.190 -22.208 1.00 88.12 174 ASN A CA 1
ATOM 1389 C C . ASN A 1 174 ? 24.558 -3.452 -22.239 1.00 88.12 174 ASN A C 1
ATOM 1391 O O . ASN A 1 174 ? 24.333 -2.643 -23.130 1.00 88.12 174 ASN A O 1
ATOM 1395 N N . CYS A 1 175 ? 23.673 -3.722 -21.277 1.00 91.31 175 CYS A N 1
ATOM 1396 C CA . CYS A 1 175 ? 22.371 -3.074 -21.143 1.00 91.31 175 CYS A CA 1
ATOM 1397 C C . CYS A 1 175 ? 22.398 -1.886 -20.166 1.00 91.31 175 CYS A C 1
ATOM 1399 O O . CYS A 1 175 ? 21.354 -1.305 -19.877 1.00 91.31 175 CYS A O 1
ATOM 1401 N N . ALA A 1 176 ? 23.575 -1.507 -19.649 1.00 89.75 176 ALA A N 1
ATOM 1402 C CA . ALA A 1 176 ? 23.712 -0.440 -18.658 1.00 89.75 176 ALA A CA 1
ATOM 1403 C C . ALA A 1 176 ? 23.229 0.931 -19.167 1.00 89.75 176 ALA A C 1
ATOM 1405 O O . ALA A 1 176 ? 22.745 1.734 -18.372 1.00 89.75 176 ALA A O 1
ATOM 1406 N N . SER A 1 177 ? 23.304 1.191 -20.478 1.00 91.50 177 SER A N 1
ATOM 1407 C CA . SER A 1 177 ? 22.762 2.417 -21.079 1.00 91.50 177 SER A CA 1
ATOM 1408 C C . SER A 1 177 ? 21.248 2.528 -20.885 1.00 91.50 177 SER A C 1
ATOM 1410 O O . SER A 1 177 ? 20.773 3.555 -20.416 1.00 91.50 177 SER A O 1
ATOM 1412 N N . PHE A 1 178 ? 20.504 1.441 -21.115 1.00 90.56 178 PHE A N 1
ATOM 1413 C CA . PHE A 1 178 ? 19.052 1.405 -20.912 1.00 90.56 178 PHE A CA 1
ATOM 1414 C C . PHE A 1 178 ? 18.667 1.611 -19.442 1.00 90.56 178 PHE A C 1
ATOM 1416 O O . PHE A 1 178 ? 17.651 2.232 -19.147 1.00 90.56 178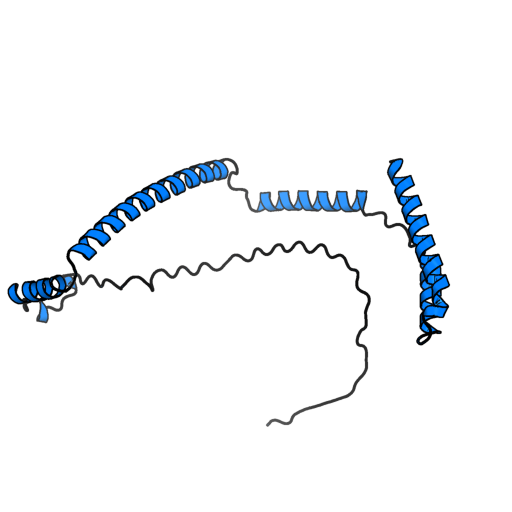 PHE A O 1
ATOM 1423 N N . ALA A 1 179 ? 19.493 1.139 -18.502 1.00 88.94 179 ALA A N 1
ATOM 1424 C CA . ALA A 1 179 ? 19.285 1.392 -17.078 1.00 88.94 179 ALA A CA 1
ATOM 1425 C C . ALA A 1 179 ? 19.498 2.874 -16.710 1.00 88.94 179 ALA A C 1
ATOM 1427 O O . ALA A 1 179 ? 18.762 3.417 -15.881 1.00 88.94 179 ALA A O 1
ATOM 1428 N N . ALA A 1 180 ? 20.471 3.544 -17.337 1.00 92.06 180 ALA A N 1
ATOM 1429 C CA . ALA A 1 180 ? 20.681 4.980 -17.168 1.00 92.06 180 ALA A CA 1
ATOM 1430 C C . ALA A 1 180 ? 19.503 5.790 -17.739 1.00 92.06 180 ALA A C 1
ATOM 1432 O O . ALA A 1 180 ? 19.002 6.692 -17.066 1.00 92.06 180 ALA A O 1
ATOM 1433 N N . ASP A 1 181 ? 19.009 5.416 -18.921 1.00 92.69 181 ASP A N 1
ATOM 1434 C CA . ASP A 1 181 ? 17.849 6.052 -19.557 1.00 92.69 181 ASP A CA 1
ATOM 1435 C C . ASP A 1 181 ? 16.565 5.846 -18.742 1.00 92.69 181 ASP A C 1
ATOM 1437 O O . ASP A 1 181 ? 15.793 6.786 -18.546 1.00 92.69 181 ASP A O 1
ATOM 1441 N N . LEU A 1 182 ? 16.367 4.648 -18.183 1.00 92.81 182 LEU A N 1
ATOM 1442 C CA . LEU A 1 182 ? 15.236 4.343 -17.306 1.00 92.81 182 LEU A CA 1
ATOM 1443 C C . LEU A 1 182 ? 15.285 5.178 -16.022 1.00 92.81 182 LEU A C 1
ATOM 1445 O O . LEU A 1 182 ? 14.278 5.751 -15.610 1.00 92.81 182 LEU A O 1
ATOM 1449 N N . THR A 1 183 ? 16.468 5.287 -15.414 1.00 93.00 183 THR A N 1
ATOM 1450 C CA . THR A 1 183 ? 16.682 6.099 -14.207 1.00 93.00 183 THR A CA 1
ATOM 1451 C C . THR A 1 183 ? 16.395 7.571 -14.483 1.00 93.00 183 THR A C 1
ATOM 1453 O O . THR A 1 183 ? 15.741 8.239 -13.684 1.00 93.00 183 THR A O 1
ATOM 1456 N N . LYS A 1 184 ? 16.849 8.079 -15.632 1.00 95.25 184 LYS A N 1
ATOM 1457 C CA . LYS A 1 184 ? 16.574 9.449 -16.058 1.00 95.25 184 LYS A CA 1
ATOM 1458 C C . LYS A 1 184 ? 15.076 9.679 -16.263 1.00 95.25 184 LYS A C 1
ATOM 1460 O O . LYS A 1 184 ? 14.536 10.609 -15.680 1.00 95.25 184 LYS A O 1
ATOM 1465 N N . CYS A 1 185 ? 14.401 8.796 -16.999 1.00 94.06 185 CYS A N 1
ATOM 1466 C CA . CYS A 1 185 ? 12.957 8.876 -17.218 1.00 94.06 185 CYS A CA 1
ATOM 1467 C C . CYS A 1 185 ? 12.167 8.880 -15.897 1.00 94.06 185 CYS A C 1
ATOM 1469 O O . CYS A 1 185 ? 11.270 9.701 -15.712 1.00 94.06 185 CYS A O 1
ATOM 1471 N N . ALA A 1 186 ? 12.535 8.016 -14.945 1.00 92.06 186 ALA A N 1
ATOM 1472 C CA . ALA A 1 186 ? 11.892 7.963 -13.635 1.00 92.06 186 ALA A CA 1
ATOM 1473 C C . ALA A 1 186 ? 12.102 9.252 -12.821 1.00 92.06 186 ALA A C 1
ATOM 1475 O O . ALA A 1 186 ? 11.182 9.713 -12.144 1.00 92.06 186 ALA A O 1
ATOM 1476 N N . ASN A 1 187 ? 13.294 9.852 -12.896 1.00 93.38 187 ASN A N 1
ATOM 1477 C CA . ASN A 1 187 ? 13.588 11.122 -12.231 1.00 93.38 187 ASN A CA 1
ATOM 1478 C C . ASN A 1 187 ? 12.830 12.293 -12.870 1.00 93.38 187 ASN A C 1
ATOM 1480 O O . ASN A 1 187 ? 12.219 13.075 -12.145 1.00 93.38 187 ASN A O 1
ATOM 1484 N N . ASP A 1 188 ? 12.805 12.374 -14.201 1.00 93.06 188 ASP A N 1
ATOM 1485 C CA . ASP A 1 188 ? 12.085 13.417 -14.941 1.00 93.06 188 ASP A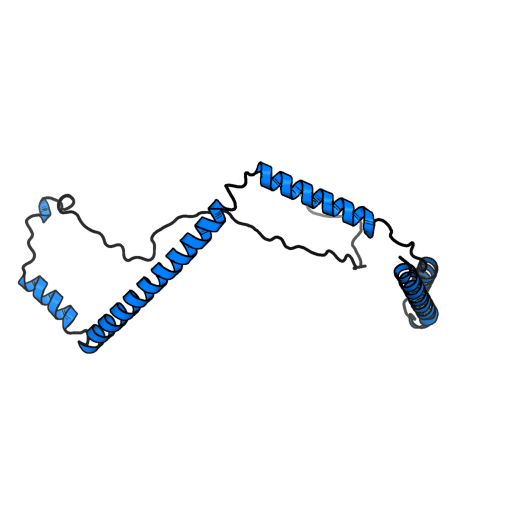 CA 1
ATOM 1486 C C . ASP A 1 188 ? 10.575 13.352 -14.643 1.00 93.06 188 ASP A C 1
ATOM 1488 O O . ASP A 1 188 ? 9.941 14.372 -14.362 1.00 93.06 188 ASP A O 1
ATOM 1492 N N . PHE A 1 189 ? 10.007 12.142 -14.613 1.00 90.38 189 PHE A N 1
ATOM 1493 C CA . PHE A 1 189 ? 8.612 11.916 -14.237 1.00 90.38 189 PHE A CA 1
ATOM 1494 C C . PHE A 1 189 ? 8.335 12.275 -12.769 1.00 90.38 189 PHE A C 1
ATOM 1496 O O . PHE A 1 189 ? 7.331 12.908 -12.441 1.00 90.38 189 PHE A O 1
ATOM 1503 N N . ARG A 1 190 ? 9.244 11.923 -11.854 1.00 89.38 190 ARG A N 1
ATOM 1504 C CA . ARG A 1 190 ? 9.129 12.328 -10.448 1.00 89.38 190 ARG A CA 1
ATOM 1505 C C . ARG A 1 190 ? 9.113 13.850 -10.310 1.00 89.38 190 ARG A C 1
ATOM 1507 O O . ARG A 1 190 ? 8.321 14.378 -9.534 1.00 89.38 190 ARG A O 1
ATOM 1514 N N . GLU A 1 191 ? 9.969 14.558 -11.040 1.00 90.62 191 GLU A N 1
ATOM 1515 C CA . GLU A 1 191 ? 9.982 16.020 -11.028 1.00 90.62 191 GLU A CA 1
ATOM 1516 C C . GLU A 1 191 ? 8.702 16.630 -11.600 1.00 90.62 191 GLU A C 1
ATOM 1518 O O . GLU A 1 191 ? 8.224 17.625 -11.054 1.00 90.62 191 GLU A O 1
ATOM 1523 N N . SER A 1 192 ? 8.140 16.066 -12.675 1.00 85.75 192 SER A N 1
ATOM 1524 C CA . SER A 1 192 ? 6.891 16.571 -13.254 1.00 85.75 192 SER A CA 1
ATOM 1525 C C . SER A 1 192 ? 5.723 16.414 -12.282 1.00 85.75 192 SER A C 1
ATOM 1527 O O . SER A 1 192 ? 5.002 17.380 -12.048 1.00 85.75 192 SER A O 1
ATOM 1529 N N . VAL A 1 193 ? 5.604 15.254 -11.626 1.00 84.44 193 VAL A N 1
ATOM 1530 C CA . VAL A 1 193 ? 4.568 15.011 -10.607 1.00 84.44 193 VAL A CA 1
ATOM 1531 C C . VAL A 1 193 ? 4.721 15.969 -9.424 1.00 84.44 193 VAL A C 1
ATOM 1533 O O . VAL A 1 193 ? 3.743 16.565 -8.980 1.00 84.44 193 VAL A O 1
ATOM 1536 N N . LEU A 1 194 ? 5.943 16.173 -8.919 1.00 83.75 194 LEU A N 1
ATOM 1537 C CA . LEU A 1 194 ? 6.176 17.095 -7.800 1.00 83.75 194 LEU A CA 1
ATOM 1538 C C . LEU A 1 194 ? 5.824 18.548 -8.158 1.00 83.75 194 LEU A C 1
ATOM 1540 O O . LEU A 1 194 ? 5.301 19.277 -7.314 1.00 83.75 194 LEU A O 1
ATOM 1544 N N . LYS A 1 195 ? 6.075 18.970 -9.403 1.00 83.44 195 LYS A N 1
ATOM 1545 C CA . LYS A 1 195 ? 5.698 20.304 -9.895 1.00 83.44 195 LYS A CA 1
ATOM 1546 C C . LYS A 1 195 ? 4.181 20.451 -10.022 1.00 83.44 195 LYS A C 1
ATOM 1548 O O . LYS A 1 195 ? 3.653 21.467 -9.587 1.00 83.44 195 LYS A O 1
ATOM 1553 N N . GLU A 1 196 ? 3.477 19.449 -10.543 1.00 71.94 196 GLU A N 1
ATOM 1554 C CA . GLU A 1 196 ? 2.010 19.473 -10.669 1.00 71.94 196 GLU A CA 1
ATOM 1555 C C . GLU A 1 196 ? 1.297 19.509 -9.308 1.00 71.94 196 GLU A C 1
ATOM 1557 O O . GLU A 1 196 ? 0.368 20.292 -9.125 1.00 71.94 196 GLU A O 1
ATOM 1562 N N . VAL A 1 197 ? 1.775 18.743 -8.321 1.00 64.00 197 VAL A N 1
ATOM 1563 C CA . VAL A 1 197 ? 1.210 18.731 -6.955 1.00 64.00 197 VAL A CA 1
ATOM 1564 C C . VAL A 1 197 ? 1.412 20.066 -6.227 1.00 64.00 197 VAL A C 1
ATOM 1566 O O . VAL A 1 197 ? 0.625 20.415 -5.358 1.00 64.00 197 VAL A O 1
ATOM 1569 N N . SER A 1 198 ? 2.432 20.846 -6.591 1.00 60.41 198 SER A N 1
ATOM 1570 C CA . SER A 1 198 ? 2.710 22.151 -5.968 1.00 60.41 198 SER A CA 1
ATOM 1571 C C . SER A 1 198 ? 1.724 23.258 -6.381 1.00 60.41 198 SER A C 1
ATOM 1573 O O . SER A 1 198 ? 1.750 24.342 -5.800 1.00 60.41 198 SER A O 1
ATOM 1575 N N . HIS A 1 199 ? 0.901 23.017 -7.407 1.00 49.84 199 HIS A N 1
ATOM 1576 C CA . HIS A 1 199 ? -0.035 23.988 -7.983 1.00 49.84 199 HIS A CA 1
ATOM 1577 C C . HIS A 1 199 ? -1.519 23.665 -7.721 1.00 49.84 199 HIS A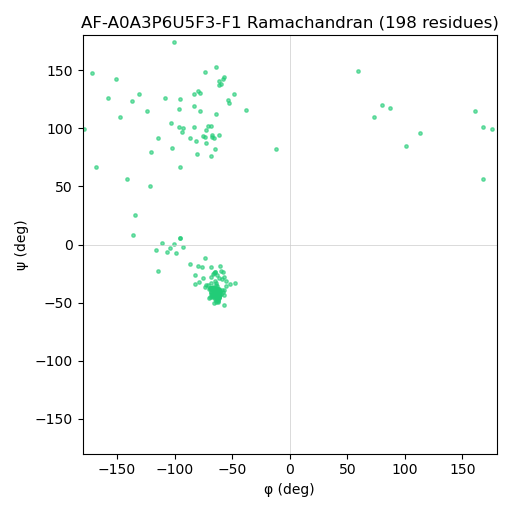 C 1
ATOM 1579 O O . HIS A 1 199 ? -2.381 24.420 -8.178 1.00 49.84 199 HIS A O 1
ATOM 1585 N N . LEU A 1 200 ? -1.808 22.580 -6.994 1.00 46.16 200 LEU A N 1
ATOM 1586 C CA . LEU A 1 200 ? -3.133 22.205 -6.478 1.00 46.16 200 LEU A CA 1
ATOM 1587 C C . LEU A 1 200 ? -3.258 22.582 -4.997 1.00 46.16 200 LEU A C 1
ATOM 1589 O O . LEU A 1 200 ? -4.378 22.975 -4.601 1.00 46.16 200 LEU A O 1
#

Organism: Litomosoides sigmodontis (NCBI:txid42156)

Secondary structure (DSSP, 8-state):
----------------------------------------SSS-------TTSS-TTTTT-PPPHHHHHHHHHHHHHSS-HHHHHHHHHHHHHHHHHHHHHHHHHHHHHHHHHHHHHHS----HHHHHHHHHHHHHHHHHHHHHHTS-PPP-TTHHHHHHHHHHHHH-TT-GGGGHHHHHHHHHHHHHHHHHHHHHHTT-

pLDDT: mean 70.23, std 20.52, range [29.14, 95.25]

Radius of gyration: 39.39 Å; Cα contacts (8 Å, |Δi|>4): 27; chains: 1; bounding box: 54×81×100 Å

Mean predicted aligned error: 22.88 Å

Solvent-accessible surface area (backbone atoms only — not comparable to full-atom values): 12867 Å² total; per-residue (Å²): 135,90,83,89,88,79,91,86,87,89,81,89,83,83,90,82,88,83,91,81,78,85,72,83,75,81,80,79,84,79,90,84,86,80,89,78,89,73,88,81,89,85,62,84,82,78,80,78,80,53,85,85,75,55,57,78,89,56,74,77,68,75,80,57,69,66,60,54,50,51,54,55,47,60,64,55,73,75,53,58,68,64,58,59,52,49,52,52,51,52,49,54,53,50,51,52,52,51,51,52,49,52,50,51,51,48,56,50,49,52,54,50,47,54,50,46,62,74,53,53,82,74,44,74,68,54,55,47,52,54,47,53,56,48,52,53,50,47,53,50,49,42,58,72,72,59,65,74,71,80,74,72,84,52,52,67,45,52,50,53,37,52,52,41,41,70,74,30,75,92,46,57,74,78,40,47,63,41,54,51,52,41,53,48,45,52,49,55,50,50,51,51,53,56,56,57,62,74,77,112

Foldseek 3Di:
DDDDDDDDDDDDDDDDDDDDDPPPDPPPPDDDDDPPPDPDDPDPPPPDQDPVNDPPVCNPPDDDPVVVVVVVVVVVVPDPPVNVVVVVVVVVVVVVVVVVVVVVVVVVVVVVVVVCVVVDPCDPVNVVVVVVVVVVVVVVCCCVPVVDDDDPPCVVLVVVLVVVCVVCVPCNVVSVVSVVVSVVRVVVVVVVVVVVVVVD